Protein AF-A0A0D0AMY5-F1 (afdb_monomer_lite)

Structure (mmCIF, N/CA/C/O backbone):
data_AF-A0A0D0AMY5-F1
#
_entry.id   AF-A0A0D0AMY5-F1
#
loop_
_atom_site.group_PDB
_atom_site.id
_atom_site.type_symbol
_atom_site.label_atom_id
_atom_site.label_alt_id
_atom_site.label_comp_id
_atom_site.label_asym_id
_atom_site.label_entity_id
_atom_site.label_seq_id
_atom_site.pdbx_PDB_ins_code
_atom_site.Cartn_x
_atom_site.Cartn_y
_atom_site.Cartn_z
_atom_site.occupancy
_atom_site.B_iso_or_equiv
_atom_site.auth_seq_id
_atom_site.auth_comp_id
_atom_site.auth_asym_id
_atom_site.auth_atom_id
_atom_site.pdbx_PDB_model_num
ATOM 1 N N . MET A 1 1 ? 41.597 3.360 9.483 1.00 36.00 1 MET A N 1
ATOM 2 C CA . MET A 1 1 ? 40.771 3.295 10.708 1.00 36.00 1 MET A CA 1
ATOM 3 C C . MET A 1 1 ? 40.066 1.949 10.745 1.00 36.00 1 MET A C 1
ATOM 5 O O . MET A 1 1 ? 39.302 1.655 9.838 1.00 36.00 1 MET A O 1
ATOM 9 N N . LYS A 1 2 ? 40.412 1.095 11.715 1.00 30.78 2 LYS A N 1
ATOM 10 C CA . LYS A 1 2 ? 39.832 -0.239 11.930 1.00 30.78 2 LYS A CA 1
ATOM 11 C C . LYS A 1 2 ? 38.855 -0.135 13.101 1.00 30.78 2 LYS A C 1
ATOM 13 O O . LYS A 1 2 ? 39.270 0.353 14.145 1.00 30.78 2 LYS A O 1
ATOM 18 N N . PHE A 1 3 ? 37.632 -0.637 12.964 1.00 24.03 3 PHE A N 1
ATOM 19 C CA . PHE A 1 3 ? 36.796 -0.968 14.119 1.00 24.03 3 PHE A CA 1
ATOM 20 C C . PHE A 1 3 ? 36.259 -2.386 13.950 1.00 24.03 3 PHE A C 1
ATOM 22 O O . PHE A 1 3 ? 35.610 -2.711 12.957 1.00 24.03 3 PHE A O 1
ATOM 29 N N . ARG A 1 4 ? 36.655 -3.244 14.893 1.00 31.66 4 ARG A N 1
ATOM 30 C CA . ARG A 1 4 ? 36.266 -4.647 15.014 1.00 31.66 4 ARG A CA 1
ATOM 31 C C . ARG A 1 4 ? 35.076 -4.775 15.968 1.00 31.66 4 ARG A C 1
ATOM 33 O O . ARG A 1 4 ? 34.937 -4.002 16.908 1.00 31.66 4 ARG A O 1
ATOM 40 N N . GLN A 1 5 ? 34.293 -5.801 15.659 1.00 32.44 5 GLN A N 1
ATOM 41 C CA . GLN A 1 5 ? 33.308 -6.555 16.436 1.00 32.44 5 GLN A CA 1
ATOM 42 C C . GLN A 1 5 ? 33.401 -6.459 17.969 1.00 32.44 5 GLN A C 1
ATOM 44 O O . GLN A 1 5 ? 34.478 -6.609 18.540 1.00 32.44 5 GLN A O 1
ATOM 49 N N . TYR A 1 6 ? 32.232 -6.387 18.610 1.00 28.16 6 TYR A N 1
ATOM 50 C CA . TYR A 1 6 ? 32.000 -6.913 19.955 1.00 28.16 6 TYR A CA 1
ATOM 51 C C . TYR A 1 6 ? 30.929 -8.009 19.864 1.00 28.16 6 TYR A C 1
ATOM 53 O O . TYR A 1 6 ? 29.823 -7.759 19.389 1.00 28.16 6 TYR A O 1
ATOM 61 N N . ILE A 1 7 ? 31.290 -9.224 20.282 1.00 28.89 7 ILE A N 1
ATOM 62 C CA . ILE A 1 7 ? 30.372 -10.330 20.577 1.00 28.89 7 ILE A CA 1
ATOM 63 C C . ILE A 1 7 ? 30.251 -10.417 22.098 1.00 28.89 7 ILE A C 1
ATOM 65 O O . ILE A 1 7 ? 31.247 -10.326 22.815 1.00 28.89 7 ILE A O 1
ATOM 69 N N . ALA A 1 8 ? 29.014 -10.577 22.556 1.00 28.36 8 ALA A N 1
ATOM 70 C CA . ALA A 1 8 ? 28.637 -10.787 23.940 1.00 28.36 8 ALA A CA 1
ATOM 71 C C . ALA A 1 8 ? 28.967 -12.213 24.407 1.00 28.36 8 ALA A C 1
ATOM 73 O O . ALA A 1 8 ? 28.701 -13.181 23.700 1.00 28.36 8 ALA A O 1
ATOM 74 N N . HIS A 1 9 ? 29.465 -12.327 25.636 1.00 27.48 9 HIS A N 1
ATOM 75 C CA . HIS A 1 9 ? 29.369 -13.531 26.453 1.00 27.48 9 HIS A CA 1
ATOM 76 C C . HIS A 1 9 ? 29.246 -13.106 27.912 1.00 27.48 9 HIS A C 1
ATOM 78 O O . HIS A 1 9 ? 30.215 -12.614 28.477 1.00 27.48 9 HIS A O 1
ATOM 84 N N . LEU A 1 10 ? 28.082 -13.340 28.513 1.00 26.61 10 LEU A N 1
ATOM 85 C CA . LEU A 1 10 ? 27.977 -13.704 29.921 1.00 26.61 10 LEU A CA 1
ATOM 86 C C . LEU A 1 10 ? 26.848 -14.726 30.048 1.00 26.61 10 LEU A C 1
ATOM 88 O O . LEU A 1 10 ? 25.680 -14.437 29.800 1.00 26.61 10 LEU A O 1
ATOM 92 N N . SER A 1 11 ? 27.265 -15.941 30.373 1.00 30.41 11 SER A N 1
ATOM 93 C CA . SER A 1 11 ? 26.444 -17.031 30.871 1.00 30.41 11 SER A CA 1
ATOM 94 C C . SER A 1 11 ? 26.360 -16.888 32.390 1.00 30.41 11 SER A C 1
ATOM 96 O O . SER A 1 11 ? 27.397 -16.664 33.008 1.00 30.41 11 SER A O 1
ATOM 98 N N . ASP A 1 12 ? 25.186 -17.097 32.983 1.00 28.23 12 ASP A N 1
ATOM 99 C CA . ASP A 1 12 ? 25.090 -17.708 34.314 1.00 28.23 12 ASP A CA 1
ATOM 100 C C . ASP A 1 12 ? 23.726 -18.415 34.472 1.00 28.23 12 ASP A C 1
ATOM 102 O O . ASP A 1 12 ? 22.702 -17.827 34.101 1.00 28.23 12 ASP A O 1
ATOM 106 N N . PRO A 1 13 ? 23.671 -19.676 34.947 1.00 40.34 13 PRO A N 1
ATOM 107 C CA . PRO A 1 13 ? 22.436 -20.413 35.155 1.00 40.34 13 PRO A CA 1
ATOM 108 C C . PRO A 1 13 ? 22.042 -20.468 36.639 1.00 40.34 13 PRO A C 1
ATOM 110 O O . PRO A 1 13 ? 22.875 -20.647 37.520 1.00 40.34 13 PRO A O 1
ATOM 113 N N . GLY A 1 14 ? 20.734 -20.482 36.898 1.00 31.75 14 GLY A N 1
ATOM 114 C CA . GLY A 1 14 ? 20.193 -21.174 38.069 1.00 31.75 14 GLY A CA 1
ATOM 115 C C . GLY A 1 14 ? 19.366 -20.317 39.014 1.00 31.75 14 GLY A C 1
ATOM 116 O O . GLY A 1 14 ? 19.903 -19.630 39.874 1.00 31.75 14 GLY A O 1
ATOM 117 N N . ILE A 1 15 ? 18.043 -20.485 38.947 1.00 32.12 15 ILE A N 1
ATOM 118 C CA . ILE A 1 15 ? 17.172 -20.325 40.115 1.00 32.12 15 ILE A CA 1
ATOM 119 C C . ILE A 1 15 ? 16.192 -21.506 40.157 1.00 32.12 15 ILE A C 1
ATOM 121 O O . ILE A 1 15 ? 15.485 -21.791 39.192 1.00 32.12 15 ILE A O 1
ATOM 125 N N . ASN A 1 16 ? 16.218 -22.196 41.299 1.00 33.41 16 ASN A N 1
ATOM 126 C CA . ASN A 1 16 ? 15.359 -23.304 41.715 1.00 33.41 16 ASN A CA 1
ATOM 127 C C . ASN A 1 16 ? 13.900 -22.849 41.897 1.00 33.41 16 ASN A C 1
ATOM 129 O O . ASN A 1 16 ? 13.647 -21.834 42.543 1.00 33.41 16 ASN A O 1
ATOM 133 N N . ILE A 1 17 ? 12.945 -23.645 41.407 1.00 33.72 17 ILE A N 1
ATOM 134 C CA . ILE A 1 17 ? 11.506 -23.479 41.661 1.00 33.72 17 ILE A CA 1
ATOM 135 C C . ILE A 1 17 ? 11.099 -24.453 42.779 1.00 33.72 17 ILE A C 1
ATOM 137 O O . ILE A 1 17 ? 11.298 -25.660 42.652 1.00 33.72 17 ILE A O 1
ATOM 141 N N . GLY A 1 18 ? 10.549 -23.924 43.877 1.00 40.19 18 GLY A N 1
ATOM 142 C CA . GLY A 1 18 ? 9.944 -24.701 44.968 1.00 40.19 18 GLY A CA 1
ATOM 143 C C . GLY A 1 18 ? 8.512 -25.183 44.654 1.00 40.19 18 GLY A C 1
ATOM 144 O O . GLY A 1 18 ? 7.906 -24.711 43.691 1.00 40.19 18 GLY A O 1
ATOM 145 N N . PRO A 1 19 ? 7.962 -26.129 45.442 1.00 46.47 19 PRO A N 1
ATOM 146 C CA . PRO A 1 19 ? 6.731 -26.857 45.115 1.00 46.47 19 PRO A CA 1
ATOM 147 C C . PRO A 1 19 ? 5.439 -26.053 45.389 1.00 46.47 19 PRO A C 1
ATOM 149 O O . PRO A 1 19 ? 5.470 -25.067 46.129 1.00 46.47 19 PRO A O 1
ATOM 152 N N . PRO A 1 20 ? 4.290 -26.469 44.814 1.00 38.62 20 PRO A N 1
ATOM 153 C CA . PRO A 1 20 ? 3.055 -25.689 44.833 1.00 38.62 20 PRO A CA 1
ATOM 154 C C . PRO A 1 20 ? 2.291 -25.800 46.162 1.00 38.62 20 PRO A C 1
ATOM 156 O O . PRO A 1 20 ? 2.215 -26.864 46.778 1.00 38.62 20 PRO A O 1
ATOM 159 N N . LEU A 1 21 ? 1.678 -24.684 46.565 1.00 34.75 21 LEU A N 1
ATOM 160 C CA . LEU A 1 21 ? 0.770 -24.581 47.708 1.00 34.75 21 LEU A CA 1
ATOM 161 C C . LEU A 1 21 ? -0.597 -25.219 47.409 1.00 34.75 21 LEU A C 1
ATOM 163 O O . LEU A 1 21 ? -1.146 -25.093 46.316 1.00 34.75 21 LEU A O 1
ATOM 167 N N . GLN A 1 22 ? -1.114 -25.909 48.427 1.00 35.72 22 GLN A N 1
ATOM 168 C CA . GLN A 1 22 ? -2.339 -26.704 48.441 1.00 35.72 22 GLN A CA 1
ATOM 169 C C . GLN A 1 22 ? -3.632 -25.871 48.478 1.00 35.72 22 GLN A C 1
ATOM 171 O O . GLN A 1 22 ? -3.688 -24.770 49.022 1.00 35.72 22 GLN A O 1
ATOM 176 N N . ASN A 1 23 ? -4.682 -26.495 47.937 1.00 36.06 23 ASN A N 1
ATOM 177 C CA . ASN A 1 23 ? -6.092 -26.106 47.962 1.00 36.06 23 ASN A CA 1
ATOM 178 C C . ASN A 1 23 ? -6.638 -25.825 49.372 1.00 36.06 23 ASN A C 1
ATOM 180 O O . ASN A 1 23 ? -6.466 -26.634 50.282 1.00 36.06 23 ASN A O 1
ATOM 184 N N . VAL A 1 24 ? -7.435 -24.761 49.494 1.00 40.75 24 VAL A N 1
ATOM 185 C CA . VAL A 1 24 ? -8.347 -24.518 50.622 1.00 40.75 24 VAL A CA 1
ATOM 186 C C . VAL A 1 24 ? -9.787 -24.592 50.103 1.00 40.75 24 VAL A C 1
ATOM 188 O O . VAL A 1 24 ? -10.149 -23.885 49.164 1.00 40.75 24 VAL A O 1
ATOM 191 N N . GLN A 1 25 ? -10.601 -25.473 50.696 1.00 42.12 25 GLN A N 1
ATOM 192 C CA . GLN A 1 25 ? -12.047 -25.577 50.452 1.00 42.12 25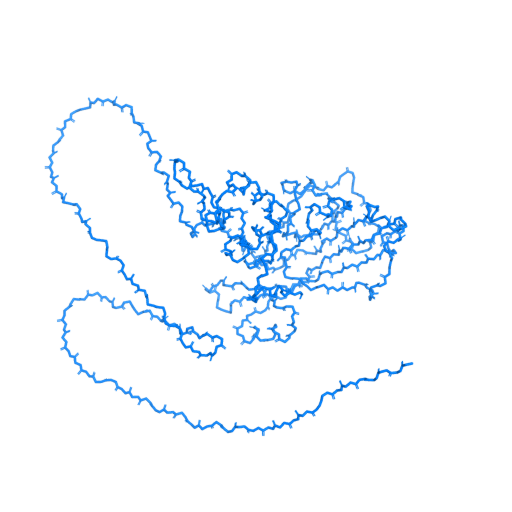 GLN A CA 1
ATOM 193 C C . GLN A 1 25 ? -12.827 -24.459 51.174 1.00 42.12 25 GLN A C 1
ATOM 195 O O . GLN A 1 25 ? -12.432 -24.074 52.276 1.00 42.12 25 GLN A O 1
ATOM 200 N N . PRO A 1 26 ? -13.973 -23.993 50.639 1.00 44.88 26 PRO A N 1
ATOM 201 C CA . PRO A 1 26 ? -14.886 -23.120 51.366 1.00 44.88 26 PRO A CA 1
ATOM 202 C C . PRO A 1 26 ? -16.020 -23.892 52.062 1.00 44.88 26 PRO A C 1
ATOM 204 O O . PRO A 1 26 ? -16.593 -24.836 51.517 1.00 44.88 26 PRO A O 1
ATOM 207 N N . GLY A 1 27 ? -16.347 -23.438 53.274 1.00 36.34 27 GLY A N 1
ATOM 208 C CA . GLY A 1 27 ? -17.460 -23.911 54.092 1.00 36.34 27 GLY A CA 1
ATOM 209 C C . GLY A 1 27 ? -18.833 -23.418 53.623 1.00 36.34 27 GLY A C 1
ATOM 210 O O . GLY A 1 27 ? -18.984 -22.367 53.002 1.00 36.34 27 GLY A O 1
ATOM 211 N N . THR A 1 28 ? -19.831 -24.229 53.951 1.00 37.44 28 THR A N 1
ATOM 212 C CA . THR A 1 28 ? -21.265 -24.118 53.667 1.00 37.44 28 THR A CA 1
ATOM 213 C C . THR A 1 28 ? -21.989 -23.096 54.543 1.00 37.44 28 THR A C 1
ATOM 215 O O . THR A 1 28 ? -21.866 -23.173 55.762 1.00 37.44 28 THR A O 1
ATOM 218 N N . SER A 1 29 ? -22.860 -22.277 53.938 1.00 35.59 29 SER A N 1
ATOM 219 C CA . SER A 1 29 ? -23.988 -21.615 54.617 1.00 35.59 29 SER A CA 1
ATOM 220 C C . SER A 1 29 ? -25.168 -21.427 53.658 1.00 35.59 29 SER A C 1
ATOM 222 O O . SER A 1 29 ? -25.030 -20.849 52.582 1.00 35.59 29 SER A O 1
ATOM 224 N N . SER A 1 30 ? -26.328 -21.934 54.067 1.00 39.03 30 SER A N 1
ATOM 225 C CA . SER A 1 30 ? -27.607 -21.989 53.356 1.00 39.03 30 SER A CA 1
ATOM 226 C C . SER A 1 30 ? -28.506 -20.781 53.644 1.00 39.03 30 SER A C 1
ATOM 228 O O . SER A 1 30 ? -28.752 -20.538 54.819 1.00 39.03 30 SER A O 1
ATOM 230 N N . VAL A 1 31 ? -29.083 -20.140 52.615 1.00 36.06 31 VAL A N 1
ATOM 231 C CA . VAL A 1 31 ? -30.466 -19.593 52.566 1.00 36.06 31 VAL A CA 1
ATOM 232 C C . VAL A 1 31 ? -30.847 -19.406 51.079 1.00 36.06 31 VAL A C 1
ATOM 234 O O . VAL A 1 31 ? -30.144 -18.708 50.354 1.00 36.06 31 VAL A O 1
ATOM 237 N N . GLN A 1 32 ? -31.942 -20.027 50.616 1.00 39.69 32 GLN A N 1
ATOM 238 C CA . GLN A 1 32 ? -32.588 -19.766 49.309 1.00 39.69 32 GLN A CA 1
ATOM 239 C C . GLN A 1 32 ? -33.645 -18.650 49.446 1.00 39.69 32 GLN A C 1
ATOM 241 O O . GLN A 1 32 ? -34.289 -18.578 50.495 1.00 39.69 32 GLN A O 1
ATOM 246 N N . PRO A 1 33 ? -33.860 -17.797 48.417 1.00 41.47 33 PRO A N 1
ATOM 247 C CA . PRO A 1 33 ? -34.899 -18.101 47.416 1.00 41.47 33 PRO A CA 1
ATOM 248 C C . PRO A 1 33 ? -34.610 -17.623 45.972 1.00 41.47 33 PRO A C 1
ATOM 250 O O . PRO A 1 33 ? -33.920 -16.633 45.750 1.00 41.47 33 PRO A O 1
ATOM 253 N N . GLY A 1 34 ? -35.245 -18.287 44.994 1.00 32.25 34 GLY A N 1
ATOM 254 C CA . GLY A 1 34 ? -35.486 -17.757 43.641 1.00 32.25 34 GLY A CA 1
ATOM 255 C C . GLY A 1 34 ? -34.656 -18.397 42.525 1.00 32.25 34 GLY A C 1
ATOM 256 O O . GLY A 1 34 ? -33.612 -17.880 42.146 1.00 32.25 34 GLY A O 1
ATOM 257 N N . ASN A 1 35 ? -35.146 -19.510 41.970 1.00 46.72 35 ASN A N 1
ATOM 258 C CA . ASN A 1 35 ? -34.518 -20.234 40.862 1.00 46.72 35 ASN A CA 1
ATOM 259 C C . ASN A 1 35 ? -34.518 -19.419 39.555 1.00 46.72 35 ASN A C 1
ATOM 261 O O . ASN A 1 35 ? -35.499 -19.414 38.814 1.00 46.72 35 ASN A O 1
ATOM 265 N N . ALA A 1 36 ? -33.372 -18.822 39.238 1.00 45.03 36 ALA A N 1
ATOM 266 C CA . ALA A 1 36 ? -32.882 -18.660 37.873 1.00 45.03 36 ALA A CA 1
ATOM 267 C C . ALA A 1 36 ? -31.496 -19.329 37.810 1.00 45.03 36 ALA A C 1
ATOM 269 O O . ALA A 1 36 ? -30.725 -19.178 38.764 1.00 45.03 36 ALA A O 1
ATOM 270 N N . PRO A 1 37 ? -31.166 -20.106 36.761 1.00 43.00 37 PRO A N 1
ATOM 271 C CA . PRO A 1 37 ? -29.869 -20.769 36.680 1.00 43.00 37 PRO A CA 1
ATOM 272 C C . PRO A 1 37 ? -28.751 -19.713 36.733 1.00 43.00 37 PRO A C 1
ATOM 274 O O . PRO A 1 37 ? -28.818 -18.731 35.988 1.00 43.00 37 PRO A O 1
ATOM 277 N N . PRO A 1 38 ? -27.736 -19.866 37.604 1.00 34.22 38 PRO A N 1
ATOM 278 C CA . PRO A 1 38 ? -26.620 -18.938 37.638 1.00 34.22 38 PRO A CA 1
ATOM 279 C C . PRO A 1 38 ? -25.885 -19.022 36.302 1.00 34.22 38 PRO A C 1
ATOM 281 O O . PRO A 1 38 ? -25.356 -20.070 35.934 1.00 34.22 38 PRO A O 1
ATOM 284 N N . VAL A 1 39 ? -25.856 -17.911 35.567 1.00 38.34 39 VAL A N 1
ATOM 285 C CA . VAL A 1 39 ? -24.989 -17.776 34.398 1.00 38.34 39 VAL A CA 1
ATOM 286 C C . VAL A 1 39 ? -23.550 -17.790 34.915 1.00 38.34 39 VAL A C 1
ATOM 288 O O . VAL A 1 39 ? -23.079 -16.812 35.495 1.00 38.34 39 VAL A O 1
ATOM 291 N N . GLN A 1 40 ? -22.869 -18.929 34.778 1.00 30.72 40 GLN A N 1
ATOM 292 C CA . GLN A 1 40 ? -21.437 -19.026 35.038 1.00 30.72 40 GLN A CA 1
ATOM 293 C C . GLN A 1 40 ? -20.697 -18.308 33.911 1.00 30.72 40 GLN A C 1
ATOM 295 O O . GLN A 1 40 ? -20.657 -18.776 32.776 1.00 30.72 40 GLN A O 1
ATOM 300 N N . TYR A 1 41 ? -20.099 -17.166 34.232 1.00 38.72 41 TYR A N 1
ATOM 301 C CA . TYR A 1 41 ? -19.127 -16.525 33.359 1.00 38.72 41 TYR A CA 1
ATOM 302 C C . TYR A 1 41 ? -17.737 -17.035 33.736 1.00 38.72 41 TYR A C 1
ATOM 304 O O . TYR A 1 41 ? -17.269 -16.807 34.853 1.00 38.72 41 TYR A O 1
ATOM 312 N N . TYR A 1 42 ? -17.061 -17.702 32.803 1.00 30.19 42 TYR A N 1
ATOM 313 C CA . TYR A 1 42 ? -15.625 -17.938 32.911 1.00 30.19 42 TYR A CA 1
ATOM 314 C C . TYR A 1 42 ? -14.906 -16.618 32.624 1.00 30.19 42 TYR A C 1
ATOM 316 O O . TYR A 1 42 ? -14.683 -16.252 31.473 1.00 30.19 42 TYR A O 1
ATOM 324 N N . ILE A 1 43 ? -14.583 -15.868 33.677 1.00 45.06 43 ILE A N 1
ATOM 325 C CA . ILE A 1 43 ? -13.728 -14.685 33.564 1.00 45.06 43 ILE A CA 1
ATOM 326 C C . ILE A 1 43 ? -12.285 -15.184 33.536 1.00 45.06 43 ILE A C 1
ATOM 328 O O . ILE A 1 43 ? -11.727 -15.559 34.567 1.00 45.06 43 ILE A O 1
ATOM 332 N N . LEU A 1 44 ? -11.687 -15.212 32.347 1.00 36.56 44 LEU A N 1
ATOM 333 C CA . LEU A 1 44 ? -10.253 -15.441 32.214 1.00 36.56 44 LEU A CA 1
ATOM 334 C C . LEU A 1 44 ? -9.508 -14.214 32.773 1.00 36.56 44 LEU A C 1
ATOM 336 O O . LEU A 1 44 ? -9.845 -13.085 32.405 1.00 36.56 44 LEU A O 1
ATOM 340 N N . PRO A 1 45 ? -8.522 -14.390 33.668 1.00 48.91 45 PRO A N 1
ATOM 341 C CA . PRO A 1 45 ? -7.745 -13.276 34.190 1.00 48.91 45 PRO A CA 1
ATOM 342 C C . PRO A 1 45 ? -6.943 -12.620 33.063 1.00 48.91 45 PRO A C 1
ATOM 344 O O . PRO A 1 45 ? -6.129 -13.274 32.413 1.00 48.91 45 PRO A O 1
ATOM 347 N N . ILE A 1 46 ? -7.149 -11.319 32.854 1.00 51.88 46 ILE A N 1
ATOM 348 C CA . ILE A 1 46 ? -6.273 -10.504 32.011 1.00 51.88 46 ILE A CA 1
ATOM 349 C C . ILE A 1 46 ? -5.167 -9.973 32.920 1.00 51.88 46 ILE A C 1
ATOM 351 O O . ILE A 1 46 ? -5.445 -9.276 33.898 1.00 51.88 46 ILE A O 1
ATOM 355 N N . LEU A 1 47 ? -3.925 -10.358 32.634 1.00 67.12 47 LEU A N 1
ATOM 356 C CA . LEU A 1 47 ? -2.750 -9.820 33.310 1.00 67.12 47 LEU A CA 1
ATOM 357 C C . LEU A 1 47 ? -2.235 -8.617 32.518 1.00 67.12 47 LEU A C 1
ATOM 359 O O . LEU A 1 47 ? -2.184 -8.673 31.289 1.00 67.12 47 LEU A O 1
ATOM 363 N N . ASP A 1 48 ? -1.857 -7.548 33.211 1.00 66.12 48 ASP A N 1
ATOM 364 C CA . ASP A 1 48 ? -1.112 -6.451 32.602 1.00 66.12 48 ASP A CA 1
ATOM 365 C C . ASP A 1 48 ? 0.337 -6.864 32.280 1.00 66.12 48 ASP A C 1
ATOM 367 O O . ASP A 1 48 ? 0.788 -7.975 32.576 1.00 66.12 48 ASP A O 1
ATOM 371 N N . GLU A 1 49 ? 1.087 -5.952 31.665 1.00 48.41 49 GLU A N 1
ATOM 372 C CA . GLU A 1 49 ? 2.496 -6.142 31.298 1.00 48.41 49 GLU A CA 1
ATOM 373 C C . GLU A 1 49 ? 3.431 -6.418 32.490 1.00 48.41 49 GLU A C 1
ATOM 375 O O . GLU A 1 49 ? 4.544 -6.907 32.302 1.00 48.41 49 GLU A O 1
ATOM 380 N N . THR A 1 50 ? 2.972 -6.168 33.720 1.00 65.25 50 THR A N 1
ATOM 381 C CA . THR A 1 50 ? 3.694 -6.472 34.964 1.00 65.25 50 THR A CA 1
ATOM 382 C C . THR A 1 50 ? 3.265 -7.798 35.597 1.00 65.25 50 THR A C 1
ATOM 384 O O . THR A 1 50 ? 3.782 -8.179 36.648 1.00 65.25 50 THR A O 1
ATOM 387 N N . GLY A 1 51 ? 2.328 -8.518 34.974 1.00 59.44 51 GLY A N 1
ATOM 388 C CA . GLY A 1 51 ? 1.768 -9.757 35.502 1.00 59.44 51 GLY A CA 1
ATOM 389 C C . GLY A 1 51 ? 0.704 -9.545 36.584 1.00 59.44 51 GLY A C 1
ATOM 390 O O . GLY A 1 51 ? 0.347 -10.507 37.265 1.00 59.44 51 GLY A O 1
ATOM 391 N N . LYS A 1 52 ? 0.184 -8.322 36.769 1.00 65.31 52 LYS A N 1
ATOM 392 C CA . LYS A 1 52 ? -0.895 -8.048 37.728 1.00 65.31 52 LYS A CA 1
ATOM 393 C C . LYS A 1 52 ? -2.257 -8.263 37.088 1.00 65.31 52 LYS A C 1
ATOM 395 O O . LYS A 1 52 ? -2.521 -7.837 35.969 1.00 65.31 52 LYS A O 1
ATOM 400 N N . GLN A 1 53 ? -3.141 -8.919 37.826 1.00 64.56 53 GLN A N 1
ATOM 401 C CA . GLN A 1 53 ? -4.497 -9.212 37.382 1.00 64.56 53 GLN A CA 1
ATOM 402 C C . GLN A 1 53 ? -5.356 -7.943 37.368 1.00 64.56 53 GLN A C 1
ATOM 404 O O . GLN A 1 53 ? -5.553 -7.305 38.402 1.00 64.56 53 GLN A O 1
ATOM 409 N N . VAL A 1 54 ? -5.914 -7.612 36.206 1.00 55.97 54 VAL A N 1
ATOM 410 C CA . VAL A 1 54 ? -6.877 -6.522 36.036 1.00 55.97 54 VAL A CA 1
ATOM 411 C C . VAL A 1 54 ? -8.281 -7.122 36.025 1.00 55.97 54 VAL A C 1
ATOM 413 O O . VAL A 1 54 ? -8.625 -7.925 35.159 1.00 55.97 54 VAL A O 1
ATOM 416 N N . VAL A 1 55 ? -9.103 -6.752 37.010 1.00 53.75 55 VAL A N 1
ATOM 417 C CA . VAL A 1 55 ? -10.492 -7.222 37.122 1.00 53.75 55 VAL A CA 1
ATOM 418 C C . VAL A 1 55 ? -11.434 -6.116 36.668 1.00 53.75 55 VAL A C 1
ATOM 420 O O . VAL A 1 55 ? -11.542 -5.072 37.310 1.00 53.75 55 VAL A O 1
ATOM 423 N N . PHE A 1 56 ? -12.164 -6.354 35.580 1.00 41.06 56 PHE A N 1
ATOM 424 C CA . PHE A 1 56 ? -13.230 -5.459 35.143 1.00 41.06 56 PHE A CA 1
ATOM 425 C C . PHE A 1 56 ? -14.532 -5.821 35.854 1.00 41.06 56 PHE A C 1
ATOM 427 O O . PHE A 1 56 ? -15.054 -6.926 35.716 1.00 41.06 56 PHE A O 1
ATOM 434 N N . ARG A 1 57 ? -15.077 -4.873 36.620 1.00 37.00 57 ARG A N 1
ATOM 435 C CA . ARG A 1 57 ? -16.386 -5.018 37.259 1.00 37.00 57 ARG A CA 1
ATOM 436 C C . ARG A 1 57 ? -17.463 -4.482 36.323 1.00 37.00 57 ARG A C 1
ATOM 438 O O . ARG A 1 57 ? -17.573 -3.273 36.131 1.00 37.00 57 ARG A O 1
ATOM 445 N N . GLN A 1 58 ? -18.283 -5.366 35.765 1.00 32.38 58 GLN A N 1
ATOM 446 C CA . GLN A 1 58 ? -19.489 -4.950 35.055 1.00 32.38 58 GLN A CA 1
ATOM 447 C C . GLN A 1 58 ? -20.509 -4.423 36.075 1.00 32.38 58 GLN A C 1
ATOM 449 O O . GLN A 1 58 ? -20.896 -5.132 37.003 1.00 32.38 58 GLN A O 1
ATOM 454 N N . VAL A 1 59 ? -20.936 -3.168 35.925 1.00 27.59 59 VAL A N 1
ATOM 455 C CA . VAL A 1 59 ? -22.029 -2.591 36.718 1.00 27.59 59 VAL A CA 1
ATOM 456 C C . VAL A 1 59 ? -23.307 -2.705 35.895 1.00 27.59 59 VAL A C 1
ATOM 458 O O . VAL A 1 59 ? -23.434 -2.068 34.849 1.00 27.59 59 VAL A O 1
ATOM 461 N N . ALA A 1 60 ? -24.253 -3.524 36.351 1.00 28.84 60 ALA A N 1
ATOM 462 C CA . ALA A 1 60 ? -25.582 -3.584 35.758 1.00 28.84 60 ALA A CA 1
ATOM 463 C C . ALA A 1 60 ? -26.306 -2.244 35.985 1.00 28.84 60 ALA A C 1
ATOM 465 O O . ALA A 1 60 ? -26.450 -1.793 37.121 1.00 28.84 60 ALA A O 1
ATOM 466 N N . ARG A 1 61 ? -26.765 -1.596 34.908 1.00 27.75 61 ARG A N 1
ATOM 467 C CA . ARG A 1 61 ? -27.718 -0.481 34.999 1.00 27.75 61 ARG A CA 1
ATOM 468 C C . ARG A 1 61 ? -29.132 -1.052 35.003 1.00 27.75 61 ARG A C 1
ATOM 470 O O . ARG A 1 61 ? -29.555 -1.651 34.020 1.00 27.75 61 ARG A O 1
ATOM 477 N N . ASN A 1 62 ? -29.847 -0.836 36.103 1.00 30.00 62 ASN A N 1
ATOM 478 C CA . ASN A 1 62 ? -31.281 -1.089 36.208 1.00 30.00 62 ASN A CA 1
ATOM 479 C C . ASN A 1 62 ? -32.049 -0.155 35.262 1.00 30.00 62 ASN A C 1
ATOM 481 O O . ASN A 1 62 ? -31.981 1.065 35.404 1.00 30.00 62 ASN A O 1
ATOM 485 N N . LEU A 1 63 ? -32.813 -0.730 34.336 1.00 32.78 63 LEU A N 1
ATOM 486 C CA . LEU A 1 63 ? -33.889 -0.057 33.612 1.00 32.78 63 LEU A CA 1
ATOM 487 C C . LEU A 1 63 ? -35.174 -0.838 33.903 1.00 32.78 63 LEU A C 1
ATOM 489 O O . LEU A 1 63 ? -35.436 -1.859 33.278 1.00 32.78 63 LEU A O 1
ATOM 493 N N . HIS A 1 64 ? -35.962 -0.368 34.868 1.00 35.22 64 HIS A N 1
ATOM 494 C CA . HIS A 1 64 ? -37.347 -0.797 35.045 1.00 35.22 64 HIS A CA 1
ATOM 495 C C . HIS A 1 64 ? -38.271 0.397 34.819 1.00 35.22 64 HIS A C 1
ATOM 497 O O . HIS A 1 64 ? -38.188 1.384 35.543 1.00 35.22 64 HIS A O 1
ATOM 503 N N . ALA A 1 65 ? -39.184 0.259 33.859 1.00 30.84 65 ALA A N 1
ATOM 504 C CA . ALA A 1 65 ? -40.572 0.697 33.985 1.00 30.84 65 ALA A CA 1
ATOM 505 C C . ALA A 1 65 ? -41.411 -0.063 32.945 1.00 30.84 65 ALA A C 1
ATOM 507 O O . ALA A 1 65 ? -41.202 0.076 31.742 1.00 30.84 65 ALA A O 1
ATOM 508 N N . ALA A 1 66 ? -42.328 -0.903 33.423 1.00 36.84 66 ALA A N 1
ATOM 509 C CA . ALA A 1 66 ? -43.350 -1.554 32.609 1.00 36.84 66 ALA A CA 1
ATOM 510 C C . ALA A 1 66 ? -44.528 -0.587 32.385 1.00 36.84 66 ALA A C 1
ATOM 512 O O . ALA A 1 66 ? -44.872 0.139 33.321 1.00 36.84 66 ALA A O 1
ATOM 513 N N . PRO A 1 67 ? -45.203 -0.595 31.223 1.00 33.44 67 PRO A N 1
ATOM 514 C CA . PRO A 1 67 ? -46.513 0.015 31.100 1.00 33.44 67 PRO A CA 1
ATOM 515 C C . PRO A 1 67 ? -47.635 -1.004 31.339 1.00 33.44 67 PRO A C 1
ATOM 517 O O . PRO A 1 67 ? -47.636 -2.121 30.825 1.00 33.44 67 PRO A O 1
ATOM 520 N N . SER A 1 68 ? -48.586 -0.545 32.148 1.00 30.59 68 SER A N 1
ATOM 521 C CA . SER A 1 68 ? -49.873 -1.141 32.497 1.00 30.59 68 SER A CA 1
ATOM 522 C C . SER A 1 68 ? -50.780 -1.354 31.276 1.00 30.59 68 SER A C 1
ATOM 524 O O . SER A 1 68 ? -50.839 -0.508 30.384 1.00 30.59 68 SER A O 1
ATOM 526 N N . ILE A 1 69 ? -51.516 -2.469 31.272 1.00 33.41 69 ILE A N 1
ATOM 527 C CA . ILE A 1 69 ? -52.587 -2.788 30.320 1.00 33.41 69 ILE A CA 1
ATOM 528 C C . ILE A 1 69 ? -53.908 -2.242 30.876 1.00 33.41 69 ILE A C 1
ATOM 530 O O . ILE A 1 69 ? -54.302 -2.592 31.987 1.00 33.41 69 ILE A O 1
ATOM 534 N N . VAL A 1 70 ? -54.632 -1.461 30.071 1.00 35.59 70 VAL A N 1
ATOM 535 C CA . VAL A 1 70 ? -56.064 -1.174 30.261 1.00 35.59 70 VAL A CA 1
ATOM 536 C C . VAL A 1 70 ? -56.766 -1.400 28.915 1.00 35.59 70 VAL A C 1
ATOM 538 O O . VAL A 1 70 ? -56.249 -0.934 27.898 1.00 35.59 70 VAL A O 1
ATOM 541 N N . PRO A 1 71 ? -57.909 -2.107 28.855 1.00 45.56 71 PRO A N 1
ATOM 542 C CA . PRO A 1 71 ? -58.685 -2.240 27.626 1.00 45.56 71 PRO A CA 1
ATOM 543 C C . PRO A 1 71 ? -59.676 -1.075 27.503 1.00 45.56 71 PRO A C 1
ATOM 545 O O . PRO A 1 71 ? -60.165 -0.623 28.530 1.00 45.56 71 PRO A O 1
ATOM 548 N N . ILE A 1 72 ? -60.010 -0.633 26.280 1.00 33.66 72 ILE A N 1
ATOM 549 C CA . ILE A 1 72 ? -61.360 -0.170 25.878 1.00 33.66 72 ILE A CA 1
ATOM 550 C C . ILE A 1 72 ? -61.408 0.165 24.367 1.00 33.66 72 ILE A C 1
ATOM 552 O O . ILE A 1 72 ? -60.661 0.993 23.862 1.00 33.66 72 ILE A O 1
ATOM 556 N N . GLN A 1 73 ? -62.333 -0.545 23.714 1.00 33.72 73 GLN A N 1
ATOM 557 C CA . GLN A 1 73 ? -63.312 -0.191 22.672 1.00 33.72 73 GLN A CA 1
ATOM 558 C C . GLN A 1 73 ? -62.921 0.459 21.329 1.00 33.72 73 GLN A C 1
ATOM 560 O O . GLN A 1 73 ? -62.243 1.471 21.213 1.00 33.72 73 GLN A O 1
ATOM 565 N N . SER A 1 74 ? -63.521 -0.169 20.314 1.00 38.97 74 SER A N 1
ATOM 566 C CA . SER A 1 74 ? -63.640 0.177 18.901 1.00 38.97 74 SER A CA 1
ATOM 567 C C . SER A 1 74 ? -64.439 1.461 18.660 1.00 38.97 74 SER A C 1
ATOM 569 O O . SER A 1 74 ? -65.537 1.599 19.200 1.00 38.97 74 SER A O 1
ATOM 571 N N . LEU A 1 75 ? -63.940 2.339 17.781 1.00 34.38 75 LEU A N 1
ATOM 572 C CA . LEU A 1 75 ? -64.760 3.259 16.986 1.00 34.38 75 LEU A CA 1
ATOM 573 C C . LEU A 1 75 ? -64.015 3.758 15.732 1.00 34.38 75 LEU A C 1
ATOM 575 O O . LEU A 1 75 ? -62.790 3.756 15.657 1.00 34.38 75 LEU A O 1
ATOM 579 N N . HIS A 1 76 ? -64.827 4.101 14.734 1.00 36.03 76 HIS A N 1
ATOM 580 C CA . HIS A 1 76 ? -64.574 4.163 13.295 1.00 36.03 76 HIS A CA 1
ATOM 581 C C . HIS A 1 76 ? -63.595 5.236 12.763 1.00 36.03 76 HIS A C 1
ATOM 583 O O . HIS A 1 76 ? -63.303 6.244 13.395 1.00 36.03 76 HIS A O 1
ATOM 589 N N . HIS A 1 77 ? -63.144 4.960 11.533 1.00 39.50 77 HIS A N 1
ATOM 590 C CA . HIS A 1 77 ? -62.142 5.610 10.682 1.00 39.50 77 HIS A CA 1
ATOM 591 C C . HIS A 1 77 ? -62.344 7.089 10.295 1.00 39.50 77 HIS A C 1
ATOM 593 O O . HIS A 1 77 ? -63.433 7.472 9.879 1.00 39.50 77 HIS A O 1
ATOM 599 N N . THR A 1 78 ? -61.211 7.802 10.174 1.00 36.16 78 THR A N 1
ATOM 600 C CA . THR A 1 78 ? -60.936 8.823 9.134 1.00 36.16 78 THR A CA 1
ATOM 601 C C . THR A 1 78 ? -59.423 8.814 8.818 1.00 36.16 78 THR A C 1
ATOM 603 O O . THR A 1 78 ? -58.635 8.716 9.762 1.00 36.16 78 THR A O 1
ATOM 606 N N . PRO A 1 79 ? -58.956 8.886 7.549 1.00 42.91 79 PRO A N 1
ATOM 607 C CA . PRO A 1 79 ? -57.536 8.733 7.236 1.00 42.91 79 PRO A CA 1
ATOM 608 C C . PRO A 1 79 ? -56.806 10.080 7.333 1.00 42.91 79 PRO A C 1
ATOM 610 O O . PRO A 1 79 ? -56.921 10.929 6.453 1.00 42.91 79 PRO A O 1
ATOM 613 N N . ALA A 1 80 ? -56.040 10.273 8.406 1.00 40.47 80 ALA A N 1
ATOM 614 C CA . ALA A 1 80 ? -55.051 11.343 8.500 1.00 40.47 80 ALA A CA 1
ATOM 615 C C . ALA A 1 80 ? -53.713 10.848 7.933 1.00 40.47 80 ALA A C 1
ATOM 617 O O . ALA A 1 80 ? -53.285 9.730 8.225 1.00 40.47 80 ALA A O 1
ATOM 618 N N . ALA A 1 81 ? -53.081 11.680 7.104 1.00 49.00 81 ALA A N 1
ATOM 619 C CA . ALA A 1 81 ? -51.802 11.414 6.462 1.00 49.00 81 ALA A CA 1
ATOM 620 C C . ALA A 1 81 ? -50.761 10.926 7.483 1.00 49.00 81 ALA A C 1
ATOM 622 O O . ALA A 1 81 ? -50.383 11.648 8.406 1.00 49.00 81 ALA A O 1
ATOM 623 N N . ALA A 1 82 ? -50.325 9.678 7.312 1.00 39.22 82 ALA A N 1
ATOM 624 C CA . ALA A 1 82 ? -49.291 9.067 8.124 1.00 39.22 82 ALA A CA 1
ATOM 625 C C . ALA A 1 82 ? -47.949 9.730 7.800 1.00 39.22 82 ALA A C 1
ATOM 627 O O . ALA A 1 82 ? -47.277 9.396 6.825 1.00 39.22 82 ALA A O 1
ATOM 628 N N . GLU A 1 83 ? -47.576 10.696 8.630 1.00 45.94 83 GLU A N 1
ATOM 629 C CA . GLU A 1 83 ? -46.229 11.237 8.703 1.00 45.94 83 GLU A CA 1
ATOM 630 C C . GLU A 1 83 ? -45.295 10.093 9.123 1.00 45.94 83 GLU A C 1
ATOM 632 O O . GLU A 1 83 ? -45.265 9.660 10.280 1.00 45.94 83 GLU A O 1
ATOM 637 N N . LEU A 1 84 ? -44.587 9.530 8.141 1.00 36.38 84 LEU A N 1
ATOM 638 C CA . LEU A 1 84 ? -43.639 8.443 8.334 1.00 36.38 84 LEU A CA 1
ATOM 639 C C . LEU A 1 84 ? -42.448 8.992 9.129 1.00 36.38 84 LEU A C 1
ATOM 641 O O . LEU A 1 84 ? -41.450 9.438 8.565 1.00 36.38 84 LEU A O 1
ATOM 645 N N . LYS A 1 85 ? -42.553 8.986 10.462 1.00 39.84 85 LYS A N 1
ATOM 646 C CA . LYS A 1 85 ? -41.410 9.192 11.351 1.00 39.84 85 LYS A CA 1
ATOM 647 C C . LYS A 1 85 ? -40.434 8.052 11.093 1.00 39.84 85 LYS A C 1
ATOM 649 O O . LYS A 1 85 ? -40.537 6.990 11.701 1.00 39.84 85 LYS A O 1
ATOM 654 N N . GLN A 1 86 ? -39.496 8.270 10.172 1.00 41.84 86 GLN A N 1
ATOM 655 C CA . GLN A 1 86 ? -38.305 7.446 10.046 1.00 41.84 86 GLN A CA 1
ATOM 656 C C . GLN A 1 86 ? -37.588 7.504 11.394 1.00 41.84 86 GLN A C 1
ATOM 658 O O . GLN A 1 86 ? -36.847 8.439 11.696 1.00 41.84 86 GLN A O 1
ATOM 663 N N . GLN A 1 87 ? -37.841 6.506 12.237 1.00 42.47 87 GLN A N 1
ATOM 664 C CA . GLN A 1 87 ? -36.973 6.202 13.355 1.00 42.47 87 GLN A CA 1
ATOM 665 C C . GLN A 1 87 ? -35.622 5.854 12.738 1.00 42.47 87 GLN A C 1
ATOM 667 O O . GLN A 1 87 ? -35.414 4.746 12.249 1.00 42.47 87 GLN A O 1
ATOM 672 N N . LYS A 1 88 ? -34.720 6.841 12.706 1.00 46.44 88 LYS A N 1
ATOM 673 C CA . LYS A 1 88 ? -33.292 6.631 12.485 1.00 46.44 88 LYS A CA 1
ATOM 674 C C . LYS A 1 88 ? -32.858 5.642 13.559 1.00 46.44 88 LYS A C 1
ATOM 676 O O . LYS A 1 88 ? -32.629 6.028 14.707 1.00 46.44 88 LYS A O 1
ATOM 681 N N . LEU A 1 89 ? -32.841 4.358 13.208 1.00 42.41 89 LEU A N 1
ATOM 682 C CA . LEU A 1 89 ? -32.290 3.317 14.054 1.00 42.41 89 LEU A CA 1
ATOM 683 C C . LEU A 1 89 ? -30.864 3.777 14.358 1.00 42.41 89 LEU A C 1
ATOM 685 O O . LEU A 1 89 ? -30.073 3.985 13.436 1.00 42.41 89 LEU A O 1
ATOM 689 N N . LYS A 1 90 ? -30.569 4.048 15.634 1.00 45.50 90 LYS A N 1
ATOM 690 C CA . LYS A 1 90 ? -29.206 4.328 16.079 1.00 45.50 90 LYS A CA 1
ATOM 691 C C . LYS A 1 90 ? -28.414 3.057 15.801 1.00 45.50 90 LYS A C 1
ATOM 693 O O . LYS A 1 90 ? -28.441 2.150 16.630 1.00 45.50 90 LYS A O 1
ATOM 698 N N . LYS A 1 91 ? -27.781 2.978 14.626 1.00 46.53 91 LYS A N 1
ATOM 699 C CA . LYS A 1 91 ? -26.796 1.942 14.329 1.00 46.53 91 LYS A CA 1
ATOM 700 C C . LYS A 1 91 ? -25.820 1.953 15.488 1.00 46.53 91 LYS A C 1
ATOM 702 O O . LYS A 1 91 ? -25.281 3.000 15.857 1.00 46.53 91 LYS A O 1
ATOM 707 N N . SER A 1 92 ? -25.721 0.813 16.151 1.00 46.03 92 SER A N 1
ATOM 708 C CA . SER A 1 92 ? -24.773 0.649 17.237 1.00 46.03 92 SER A CA 1
ATOM 709 C C . SER A 1 92 ? -23.391 0.943 16.667 1.00 46.03 92 SER A C 1
ATOM 711 O O . SER A 1 92 ? -23.067 0.458 15.590 1.00 46.03 92 SER A O 1
ATOM 713 N N . TRP A 1 93 ? -22.540 1.674 17.387 1.00 42.12 93 TRP A N 1
ATOM 714 C CA . TRP A 1 93 ? -21.129 1.828 17.007 1.00 42.12 93 TRP A CA 1
ATOM 715 C C . TRP A 1 93 ? -20.396 0.474 16.885 1.00 42.12 93 TRP A C 1
ATOM 717 O O . TRP A 1 93 ? -19.280 0.424 16.393 1.00 42.12 93 TRP A O 1
ATOM 727 N N . ARG A 1 94 ? -21.012 -0.639 17.322 1.00 45.28 94 ARG A N 1
ATOM 728 C CA . ARG A 1 94 ? -20.527 -2.012 17.100 1.00 45.28 94 ARG A CA 1
ATOM 729 C C . ARG A 1 94 ? -20.953 -2.624 15.755 1.00 45.28 94 ARG A C 1
ATOM 731 O O . ARG A 1 94 ? -20.445 -3.677 15.406 1.00 45.28 94 ARG A O 1
ATOM 738 N N . GLU A 1 95 ? -21.873 -1.995 15.025 1.00 48.03 95 GLU A N 1
ATOM 739 C CA . GLU A 1 95 ? -22.296 -2.349 13.656 1.00 48.03 95 GLU A CA 1
ATOM 740 C C . GLU A 1 95 ? -21.529 -1.521 12.611 1.00 48.03 95 GLU A C 1
ATOM 742 O O . GLU A 1 95 ? -22.064 -1.155 11.561 1.00 48.03 95 GLU A O 1
ATOM 747 N N . LEU A 1 96 ? -20.276 -1.168 12.910 1.00 51.75 96 LEU A N 1
ATOM 748 C CA . LEU A 1 96 ? -19.365 -0.648 11.896 1.00 51.75 96 LEU A CA 1
ATOM 749 C C . LEU A 1 96 ? -19.287 -1.663 10.758 1.00 51.75 96 LEU A C 1
ATOM 751 O O . LEU A 1 96 ? -19.344 -2.871 11.002 1.00 51.75 96 LEU A O 1
ATOM 755 N N . SER A 1 97 ? -19.198 -1.149 9.528 1.00 54.75 97 SER A N 1
ATOM 756 C CA . SER A 1 97 ? -19.001 -1.920 8.299 1.00 54.75 97 SER A CA 1
ATOM 757 C C . SER A 1 97 ? -18.089 -3.101 8.590 1.00 54.75 97 SER A C 1
ATOM 759 O O . SER A 1 97 ? -16.917 -2.891 8.906 1.00 54.75 97 SER A O 1
ATOM 761 N N . SER A 1 98 ? -18.666 -4.308 8.576 1.00 63.94 98 SER A N 1
ATOM 762 C CA . SER A 1 98 ? -17.976 -5.543 8.928 1.00 63.94 98 SER A CA 1
ATOM 763 C C . SER A 1 98 ? -16.660 -5.558 8.175 1.00 63.94 98 SER A C 1
ATOM 765 O O . SER A 1 98 ? -16.670 -5.579 6.941 1.00 63.94 98 SER A O 1
ATOM 767 N N . PHE A 1 99 ? -15.554 -5.446 8.910 1.00 70.81 99 PHE A N 1
ATOM 768 C CA . PHE A 1 99 ? -14.231 -5.456 8.314 1.00 70.81 99 PHE A CA 1
ATOM 769 C C . PHE A 1 99 ? -14.152 -6.674 7.399 1.00 70.81 99 PHE A C 1
ATOM 771 O O . PHE A 1 99 ? -14.591 -7.760 7.789 1.00 70.81 99 PHE A O 1
ATOM 778 N N . ASP A 1 100 ? -13.681 -6.481 6.169 1.00 79.12 100 ASP A N 1
ATOM 779 C CA . ASP A 1 100 ? -13.598 -7.578 5.214 1.00 79.12 100 ASP A CA 1
ATOM 780 C C . ASP A 1 100 ? -12.518 -8.561 5.681 1.00 79.12 100 ASP A C 1
ATOM 782 O O . ASP A 1 100 ? -11.331 -8.420 5.387 1.00 79.12 100 ASP A O 1
ATOM 786 N N . LEU A 1 101 ? -12.958 -9.536 6.471 1.00 84.06 101 LEU A N 1
ATOM 787 C CA . LEU A 1 101 ? -12.173 -10.651 6.978 1.00 84.06 101 LEU A CA 1
ATOM 788 C C . LEU A 1 101 ? -12.361 -11.892 6.095 1.00 84.06 101 LEU A C 1
ATOM 790 O O . LEU A 1 101 ? -12.175 -13.011 6.573 1.00 84.06 101 LEU A O 1
ATOM 794 N N . SER A 1 102 ? -12.738 -11.715 4.819 1.00 88.44 102 SER A N 1
ATOM 795 C CA . SER A 1 102 ? -12.765 -12.818 3.856 1.00 88.44 102 SER A CA 1
ATOM 796 C C . SER A 1 102 ? -11.428 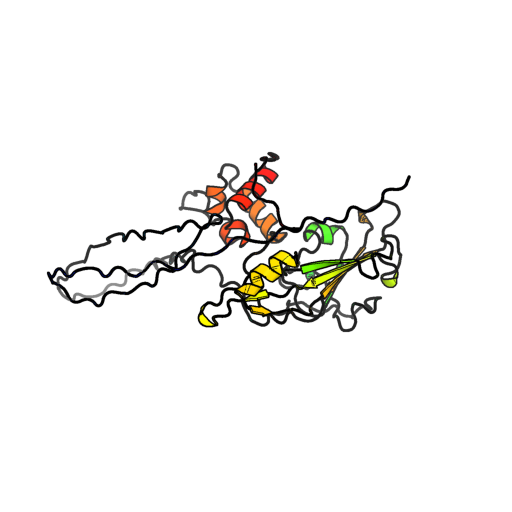-13.555 3.857 1.00 88.44 102 SER A C 1
ATOM 798 O O . SER A 1 102 ? -10.361 -12.944 3.917 1.00 88.44 102 SER A O 1
ATOM 800 N N . ASN A 1 103 ? -11.489 -14.885 3.837 1.00 88.44 103 ASN A N 1
ATOM 801 C CA . ASN A 1 103 ? -10.317 -15.745 3.803 1.00 88.44 103 ASN A CA 1
ATOM 802 C C . ASN A 1 103 ? -10.479 -16.775 2.667 1.00 88.44 103 ASN A C 1
ATOM 804 O O . ASN A 1 103 ? -11.308 -17.678 2.804 1.00 88.44 103 ASN A O 1
ATOM 808 N N . PRO A 1 104 ? -9.738 -16.644 1.550 1.00 92.56 104 PRO A N 1
ATOM 809 C CA . PRO A 1 104 ? -8.725 -15.616 1.283 1.00 92.56 104 PRO A CA 1
ATOM 810 C C . PRO A 1 104 ? -9.336 -14.219 1.092 1.00 92.56 104 PRO A C 1
ATOM 812 O O . PRO A 1 104 ? -10.524 -14.091 0.791 1.00 92.56 104 PRO A O 1
ATOM 815 N N . ALA A 1 105 ? -8.519 -13.177 1.251 1.00 94.25 105 ALA A N 1
ATOM 816 C CA . ALA A 1 105 ? -8.961 -11.802 1.052 1.00 94.25 105 ALA A CA 1
ATOM 817 C C . ALA A 1 105 ? -9.447 -11.548 -0.384 1.00 94.25 105 ALA A C 1
ATOM 819 O O . ALA A 1 105 ? -8.886 -12.077 -1.350 1.00 94.25 105 ALA A O 1
ATOM 820 N N . LYS A 1 106 ? -10.447 -10.670 -0.526 1.00 95.00 106 LYS A N 1
ATOM 821 C CA . LYS A 1 106 ? -10.968 -10.227 -1.826 1.00 95.00 106 LYS A CA 1
ATOM 822 C C . LYS A 1 106 ? -9.852 -9.657 -2.711 1.00 95.00 106 LYS A C 1
ATOM 824 O O . LYS A 1 106 ? -8.986 -8.915 -2.239 1.00 95.00 106 LYS A O 1
ATOM 829 N N . LEU A 1 107 ? -9.882 -10.005 -3.997 1.00 96.75 107 LEU A N 1
ATOM 830 C CA . LEU A 1 107 ? -9.001 -9.424 -5.012 1.00 96.75 107 LEU A CA 1
ATOM 831 C C . LEU A 1 107 ? -9.326 -7.943 -5.226 1.00 96.75 107 LEU A C 1
ATOM 833 O O . LEU A 1 107 ? -10.492 -7.545 -5.158 1.00 96.75 107 LEU A O 1
ATOM 837 N N . THR A 1 108 ? -8.303 -7.148 -5.533 1.00 95.56 108 THR A N 1
ATOM 838 C CA . THR A 1 108 ? -8.500 -5.763 -5.963 1.00 95.56 108 THR A CA 1
ATOM 839 C C . THR A 1 108 ? -9.233 -5.766 -7.297 1.00 95.56 108 THR A C 1
ATOM 841 O O . THR A 1 108 ? -8.842 -6.459 -8.236 1.00 95.56 108 THR A O 1
ATOM 844 N N . SER A 1 109 ? -10.320 -5.003 -7.365 1.00 96.62 109 SER A N 1
ATOM 845 C CA . SER A 1 109 ? -11.079 -4.811 -8.594 1.00 96.62 109 SER A CA 1
ATOM 846 C C . SER A 1 109 ? -10.446 -3.683 -9.402 1.00 96.62 109 SER A C 1
ATOM 848 O O . SER A 1 109 ? -10.241 -2.587 -8.878 1.00 96.62 109 SER A O 1
ATOM 850 N N . PHE A 1 110 ? -10.133 -3.946 -10.668 1.00 96.44 110 PHE A N 1
ATOM 851 C CA . PHE A 1 110 ? -9.561 -2.960 -11.581 1.00 96.44 110 PHE A CA 1
ATOM 852 C C . PHE A 1 110 ? -9.921 -3.270 -13.038 1.00 96.44 110 PHE A C 1
ATOM 854 O O . PHE A 1 110 ? -10.294 -4.396 -13.376 1.00 96.44 110 PHE A O 1
ATOM 861 N N . VAL A 1 111 ? -9.782 -2.265 -13.904 1.00 97.56 111 VAL A N 1
ATOM 862 C CA . VAL A 1 111 ? -9.927 -2.401 -15.359 1.00 97.56 111 VAL A CA 1
ATOM 863 C C . VAL A 1 111 ? -8.541 -2.500 -16.014 1.00 97.56 111 VAL A C 1
ATOM 865 O O . VAL A 1 111 ? -7.758 -1.551 -15.915 1.00 97.56 111 VAL A O 1
ATOM 868 N N . PRO A 1 112 ? -8.213 -3.608 -16.705 1.00 98.00 112 PRO A N 1
ATOM 869 C CA . PRO A 1 112 ? -6.952 -3.735 -17.435 1.00 98.00 112 PRO A CA 1
ATOM 870 C C . PRO A 1 112 ? -6.759 -2.627 -18.479 1.00 98.00 112 PRO A C 1
ATOM 872 O O . PRO A 1 112 ? -7.720 -2.202 -19.120 1.00 98.00 112 PRO A O 1
ATOM 875 N N . LEU A 1 113 ? -5.515 -2.196 -18.699 1.00 97.69 113 LEU A N 1
ATOM 876 C CA . LEU A 1 113 ? -5.173 -1.332 -19.834 1.00 97.69 113 LEU A CA 1
ATOM 877 C C . LEU A 1 113 ? -5.350 -2.079 -21.166 1.00 97.69 113 LEU A C 1
ATOM 879 O O . LEU A 1 113 ? -5.046 -3.268 -21.265 1.00 97.69 113 LEU A O 1
ATOM 883 N N . ASP A 1 114 ? -5.792 -1.380 -22.207 1.00 96.00 114 ASP A N 1
ATOM 884 C CA . ASP A 1 114 ? -5.890 -1.928 -23.562 1.00 96.00 114 ASP A CA 1
ATOM 885 C C . ASP A 1 114 ? -5.314 -0.918 -24.574 1.00 96.00 114 ASP A C 1
ATOM 887 O O . ASP A 1 114 ? -5.830 0.201 -24.663 1.00 96.00 114 ASP A O 1
ATOM 891 N N . PRO A 1 115 ? -4.228 -1.251 -25.303 1.00 96.19 115 PRO A N 1
ATOM 892 C CA . PRO A 1 115 ? -3.490 -2.520 -25.270 1.00 96.19 115 PRO A CA 1
ATOM 893 C C . PRO A 1 115 ? -2.690 -2.722 -23.974 1.00 96.19 115 PRO A C 1
ATOM 895 O O . PRO A 1 115 ? -2.316 -1.760 -23.309 1.00 96.19 115 PRO A O 1
ATOM 898 N N . GLN A 1 116 ? -2.373 -3.980 -23.644 1.00 97.44 116 GLN A N 1
ATOM 899 C CA . GLN A 1 116 ? -1.492 -4.325 -22.520 1.00 97.44 116 GLN A CA 1
ATOM 900 C C . GLN A 1 116 ? -0.029 -3.958 -22.844 1.00 97.44 116 GLN A C 1
ATOM 902 O O . GLN A 1 116 ? 0.570 -4.586 -23.725 1.00 97.44 116 GLN A O 1
ATOM 907 N N . PRO A 1 117 ? 0.574 -2.965 -22.161 1.00 95.94 117 PRO A N 1
ATOM 908 C CA . PRO A 1 117 ? 1.981 -2.638 -22.347 1.00 95.94 117 PRO A CA 1
ATOM 909 C C . PRO A 1 117 ? 2.904 -3.761 -21.856 1.00 95.94 117 PRO A C 1
ATOM 911 O O . PRO A 1 117 ? 2.546 -4.588 -21.016 1.00 95.94 117 PRO A O 1
ATOM 914 N N . LEU A 1 118 ? 4.139 -3.765 -22.357 1.00 93.06 118 LEU A N 1
ATOM 915 C CA . LEU A 1 118 ? 5.200 -4.620 -21.830 1.00 93.06 118 LEU A CA 1
ATOM 916 C C . LEU A 1 118 ? 5.696 -4.049 -20.496 1.00 93.06 118 LEU A C 1
ATOM 918 O O . LEU A 1 118 ? 6.054 -2.877 -20.432 1.00 93.06 118 LEU A O 1
ATOM 922 N N . SER A 1 119 ? 5.797 -4.885 -19.459 1.00 90.06 119 SER A N 1
ATOM 923 C CA . SER A 1 119 ? 6.296 -4.466 -18.136 1.00 90.06 119 SER A CA 1
ATOM 924 C C . SER A 1 119 ? 7.755 -3.993 -18.160 1.00 90.06 119 SER A C 1
ATOM 926 O O . SER A 1 119 ? 8.188 -3.249 -17.284 1.00 90.06 119 SER A O 1
ATOM 928 N N . GLY A 1 120 ? 8.542 -4.458 -19.138 1.00 90.88 120 GLY A N 1
ATOM 929 C CA . GLY A 1 120 ? 9.976 -4.179 -19.220 1.00 90.88 120 GLY A CA 1
ATOM 930 C C . GLY A 1 120 ? 10.805 -4.864 -18.127 1.00 90.88 120 GLY A C 1
ATOM 931 O O . GLY A 1 120 ? 11.964 -4.507 -17.947 1.00 90.88 120 GLY A O 1
ATOM 932 N N . THR A 1 121 ? 10.229 -5.824 -17.391 1.00 93.25 121 THR A N 1
ATOM 933 C CA . THR A 1 121 ? 10.928 -6.601 -16.360 1.00 93.25 121 THR A CA 1
ATOM 934 C C . THR A 1 121 ? 10.313 -7.986 -16.162 1.00 93.25 121 THR A C 1
ATOM 936 O O . THR A 1 121 ? 9.096 -8.171 -16.237 1.00 93.25 121 THR A O 1
ATOM 939 N N . SER A 1 122 ? 11.146 -8.973 -15.819 1.00 94.06 122 SER A N 1
ATOM 940 C CA . SER A 1 122 ? 10.690 -10.330 -15.493 1.00 94.06 122 SER A CA 1
ATOM 941 C C . SER A 1 122 ? 9.935 -10.422 -14.161 1.00 94.06 122 SER A C 1
ATOM 943 O O . SER A 1 122 ? 9.306 -11.441 -13.890 1.00 94.06 122 SER A O 1
ATOM 945 N N . LEU A 1 123 ? 10.022 -9.398 -13.302 1.00 93.69 123 LEU A N 1
ATOM 946 C CA . LEU A 1 123 ? 9.337 -9.378 -12.003 1.00 93.69 123 LEU A CA 1
ATOM 947 C C . LEU A 1 123 ? 7.810 -9.327 -12.139 1.00 93.69 123 LEU A C 1
ATOM 949 O O . LEU A 1 123 ? 7.114 -9.816 -11.257 1.00 93.69 123 LEU A O 1
ATOM 953 N N . GLY A 1 124 ? 7.309 -8.765 -13.240 1.00 88.75 124 GLY A N 1
ATOM 954 C CA . GLY A 1 124 ? 5.882 -8.661 -13.549 1.00 88.75 124 GLY A CA 1
ATOM 955 C C . GLY A 1 124 ? 5.366 -9.780 -14.451 1.00 88.75 124 GLY A C 1
ATOM 956 O O . GLY A 1 124 ? 4.376 -9.582 -15.147 1.00 88.75 124 GLY A O 1
ATOM 957 N N . ALA A 1 125 ? 6.043 -10.931 -14.516 1.00 93.50 125 ALA A N 1
ATOM 958 C CA . ALA A 1 125 ? 5.600 -12.035 -15.363 1.00 93.50 125 ALA A CA 1
ATOM 959 C C . ALA A 1 125 ? 4.173 -12.479 -14.980 1.00 93.50 125 ALA A C 1
ATOM 961 O O . ALA A 1 125 ? 3.935 -12.931 -13.862 1.00 93.50 125 ALA A O 1
ATOM 962 N N . GLY A 1 126 ? 3.230 -12.337 -15.917 1.00 93.88 126 GLY A N 1
ATOM 963 C CA . GLY A 1 126 ? 1.813 -12.657 -15.710 1.00 93.88 126 GLY A CA 1
ATOM 964 C C . GLY A 1 126 ? 1.004 -11.591 -14.961 1.00 93.88 126 GLY A C 1
ATOM 965 O O . GLY A 1 126 ? -0.185 -11.801 -14.737 1.00 93.88 126 GLY A O 1
ATOM 966 N N . ALA A 1 127 ? 1.610 -10.463 -14.582 1.00 97.00 127 ALA A N 1
ATOM 967 C CA . ALA A 1 127 ? 0.889 -9.339 -14.000 1.00 97.00 127 ALA A CA 1
ATOM 968 C C . ALA A 1 127 ? 0.177 -8.532 -15.097 1.00 97.00 127 ALA A C 1
ATOM 970 O O . ALA A 1 127 ? 0.753 -8.250 -16.149 1.00 97.00 127 ALA A O 1
ATOM 971 N N . ILE A 1 128 ? -1.068 -8.146 -14.829 1.00 98.06 128 ILE A N 1
ATOM 972 C CA . ILE A 1 128 ? -1.893 -7.357 -15.747 1.00 98.06 128 ILE A CA 1
ATOM 973 C C . ILE A 1 128 ? -1.611 -5.870 -15.526 1.00 98.06 128 ILE A C 1
ATOM 975 O O . ILE A 1 128 ? -1.645 -5.395 -14.393 1.00 98.06 128 ILE A O 1
ATOM 979 N N . ALA A 1 129 ? -1.342 -5.133 -16.598 1.00 98.19 129 ALA A N 1
ATOM 980 C CA . ALA A 1 129 ? -1.147 -3.693 -16.523 1.00 98.19 129 ALA A CA 1
ATOM 981 C C . ALA A 1 129 ? -2.480 -2.989 -16.227 1.00 98.19 129 ALA A C 1
ATOM 983 O O . ALA A 1 129 ? -3.484 -3.248 -16.903 1.00 98.19 129 ALA A O 1
ATOM 984 N N . THR A 1 130 ? -2.475 -2.088 -15.252 1.00 98.25 130 THR A N 1
ATOM 985 C CA . THR A 1 130 ? -3.595 -1.219 -14.866 1.00 98.25 130 THR A CA 1
ATOM 986 C C . THR A 1 130 ? -3.077 0.199 -14.602 1.00 98.25 130 THR A C 1
ATOM 988 O O . THR A 1 130 ? -1.886 0.459 -14.749 1.00 98.25 130 THR A O 1
ATOM 991 N N . SER A 1 131 ? -3.971 1.108 -14.221 1.00 97.69 131 SER A N 1
ATOM 992 C CA . SER A 1 131 ? -3.640 2.396 -13.611 1.00 97.69 131 SER A CA 1
ATOM 993 C C . SER A 1 131 ? -4.436 2.602 -12.321 1.00 97.69 131 SER A C 1
ATOM 995 O O . SER A 1 131 ? -5.483 1.973 -12.133 1.00 97.69 131 SER A O 1
ATOM 997 N N . ILE A 1 132 ? -3.989 3.515 -11.457 1.00 97.25 132 ILE A N 1
ATOM 998 C CA . ILE A 1 132 ? -4.715 3.933 -10.244 1.00 97.25 132 ILE A CA 1
ATOM 999 C C . ILE A 1 132 ? -6.137 4.399 -10.582 1.00 97.25 132 ILE A C 1
ATOM 1001 O O . ILE A 1 132 ? -7.093 4.037 -9.901 1.00 97.25 132 ILE A O 1
ATOM 1005 N N . LEU A 1 133 ? -6.299 5.136 -11.684 1.00 96.81 133 LEU A N 1
ATOM 1006 C CA . LEU A 1 133 ? -7.607 5.611 -12.153 1.00 96.81 133 LEU A CA 1
ATOM 1007 C C . LEU A 1 133 ? -8.557 4.471 -12.548 1.00 96.81 133 LEU A C 1
ATOM 1009 O O . LEU A 1 133 ? -9.773 4.642 -12.497 1.00 96.81 133 LEU A O 1
ATOM 1013 N N . ASN A 1 134 ? -8.009 3.316 -12.926 1.00 97.19 134 ASN A N 1
ATOM 1014 C CA . ASN A 1 134 ? -8.769 2.128 -13.293 1.00 97.19 134 ASN A CA 1
ATOM 1015 C C . ASN A 1 134 ? -9.064 1.203 -12.102 1.00 97.19 134 ASN A C 1
ATOM 1017 O O . ASN A 1 134 ? -9.738 0.186 -12.290 1.00 97.19 134 ASN A O 1
ATOM 1021 N N . MET A 1 135 ? -8.565 1.507 -10.901 1.00 96.25 135 MET A N 1
ATOM 1022 C CA . MET A 1 135 ? -8.924 0.784 -9.680 1.00 96.25 135 MET A CA 1
ATOM 1023 C C . MET A 1 135 ? -10.322 1.192 -9.199 1.00 96.25 135 MET A C 1
ATOM 1025 O O . MET A 1 135 ? -10.845 2.248 -9.559 1.00 96.25 135 MET A O 1
ATOM 1029 N N . GLU A 1 136 ? -10.957 0.348 -8.384 1.00 93.19 136 GLU A N 1
ATOM 1030 C CA . GLU A 1 136 ? -12.256 0.657 -7.779 1.00 93.19 136 GLU A CA 1
ATOM 1031 C C . GLU A 1 136 ? -12.209 1.997 -7.021 1.00 93.19 136 GLU A C 1
ATOM 1033 O O . GLU A 1 136 ? -11.422 2.181 -6.098 1.00 93.19 136 GLU A O 1
ATOM 1038 N N . GLY A 1 137 ? -13.050 2.950 -7.436 1.00 92.31 137 GLY A N 1
ATOM 1039 C CA . GLY A 1 137 ? -13.083 4.301 -6.867 1.00 92.31 137 GLY A CA 1
ATOM 1040 C C . GLY A 1 137 ? -12.059 5.284 -7.449 1.00 92.31 137 GLY A C 1
ATOM 1041 O O . GLY A 1 137 ? -12.104 6.455 -7.085 1.00 92.31 137 GLY A O 1
ATOM 1042 N N . GLY A 1 138 ? -11.188 4.853 -8.370 1.00 94.75 138 GLY A N 1
ATOM 1043 C CA . GLY A 1 138 ? -10.154 5.701 -8.976 1.00 94.75 138 GLY A CA 1
ATOM 1044 C C . GLY A 1 138 ? -9.066 6.140 -7.992 1.00 94.75 138 GLY A C 1
ATOM 1045 O O . GLY A 1 138 ? -8.430 7.174 -8.191 1.00 94.75 138 GLY A O 1
ATOM 1046 N N . GLU A 1 139 ? -8.886 5.386 -6.908 1.00 95.06 139 GLU A N 1
ATOM 1047 C CA . GLU A 1 139 ? -7.933 5.659 -5.836 1.00 95.06 139 GLU A CA 1
ATOM 1048 C C . GLU A 1 139 ? -7.066 4.422 -5.571 1.00 95.06 139 GLU A C 1
ATOM 1050 O O . GLU A 1 139 ? -7.425 3.293 -5.907 1.00 95.06 139 GLU A O 1
ATOM 1055 N N . TRP A 1 140 ? -5.902 4.633 -4.954 1.00 96.75 140 TRP A N 1
ATOM 1056 C CA . TRP A 1 140 ? -5.011 3.540 -4.577 1.00 96.75 140 TRP A CA 1
ATOM 1057 C C . TRP A 1 140 ? -5.648 2.642 -3.509 1.00 96.75 140 TRP A C 1
ATOM 1059 O O . TRP A 1 140 ? -5.957 3.100 -2.406 1.00 96.75 140 TRP A O 1
ATOM 1069 N N . ASP A 1 141 ? -5.776 1.348 -3.810 1.00 95.50 141 ASP A N 1
ATOM 1070 C CA . ASP A 1 141 ? -6.220 0.341 -2.847 1.00 95.50 141 ASP A CA 1
ATOM 1071 C C . ASP A 1 141 ? -5.066 -0.047 -1.910 1.00 95.50 141 ASP A C 1
ATOM 1073 O O . ASP A 1 141 ? -4.177 -0.828 -2.258 1.00 95.50 141 ASP A O 1
ATOM 1077 N N . SER A 1 142 ? -5.088 0.456 -0.673 1.00 95.75 142 SER A N 1
ATOM 1078 C CA . SER A 1 142 ? -4.105 0.071 0.348 1.00 95.75 142 SER A CA 1
ATOM 1079 C C . SER A 1 142 ? -4.183 -1.410 0.757 1.00 95.75 142 SER A C 1
ATOM 1081 O O . SER A 1 142 ? -3.282 -1.896 1.440 1.00 95.75 142 SER A O 1
ATOM 1083 N N . TRP A 1 143 ? -5.190 -2.160 0.302 1.00 96.38 143 TRP A N 1
ATOM 1084 C CA . TRP A 1 143 ? -5.271 -3.620 0.392 1.00 96.38 143 TRP A CA 1
ATOM 1085 C C . TRP A 1 143 ? -5.023 -4.325 -0.951 1.00 96.38 143 TRP A C 1
ATOM 1087 O O . TRP A 1 143 ? -5.487 -5.452 -1.128 1.00 96.38 143 TRP A O 1
ATOM 1097 N N . ALA A 1 144 ? -4.253 -3.701 -1.853 1.00 96.81 144 ALA A N 1
ATOM 1098 C CA . ALA A 1 144 ? -3.826 -4.242 -3.145 1.00 96.81 144 ALA A CA 1
ATOM 1099 C C . ALA A 1 144 ? -3.601 -5.767 -3.123 1.00 96.81 144 ALA A C 1
ATOM 1101 O O . ALA A 1 144 ? -2.730 -6.274 -2.409 1.00 96.81 144 ALA A O 1
ATOM 1102 N N . ASN A 1 145 ? -4.381 -6.510 -3.908 1.00 97.62 145 ASN A N 1
ATOM 1103 C CA . ASN A 1 145 ? -4.406 -7.969 -3.909 1.00 97.62 145 ASN A CA 1
ATOM 1104 C C . ASN A 1 145 ? -4.626 -8.530 -5.324 1.00 97.62 145 ASN A C 1
ATOM 1106 O O . ASN A 1 145 ? -5.585 -8.162 -6.000 1.00 97.62 145 ASN A O 1
ATOM 1110 N N . GLY A 1 146 ? 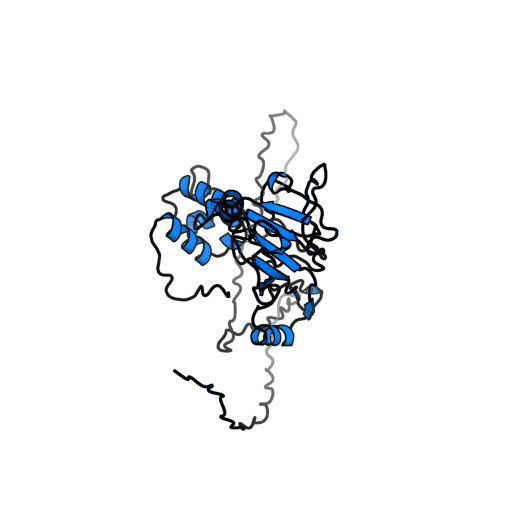-3.761 -9.456 -5.750 1.00 96.31 146 GLY A N 1
ATOM 1111 C CA . GLY A 1 146 ? -3.774 -10.068 -7.083 1.00 96.31 146 GLY A CA 1
ATOM 1112 C C . GLY A 1 146 ? -2.664 -9.562 -8.010 1.00 96.31 146 GLY A C 1
ATOM 1113 O O . GLY A 1 146 ? -2.033 -8.547 -7.732 1.00 96.31 146 GLY A O 1
ATOM 1114 N N . CYS A 1 147 ? -2.428 -10.282 -9.111 1.00 97.31 147 CYS A N 1
ATOM 1115 C CA . CYS A 1 147 ? -1.302 -10.048 -10.020 1.00 97.31 147 CYS A CA 1
ATOM 1116 C C . CYS A 1 147 ? -1.562 -8.876 -10.979 1.00 97.31 147 CYS A C 1
ATOM 1118 O O . CYS A 1 147 ? -2.120 -9.064 -12.063 1.00 97.31 147 CYS A O 1
ATOM 1120 N N . PHE A 1 148 ? -1.109 -7.681 -10.620 1.00 98.00 148 PHE A N 1
A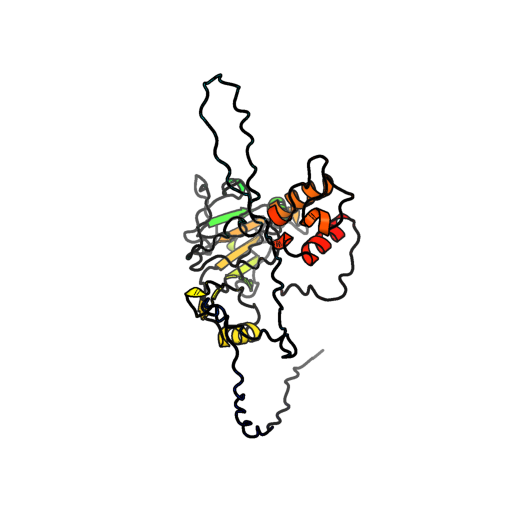TOM 1121 C CA . PHE A 1 148 ? -1.186 -6.502 -11.482 1.00 98.00 148 PHE A CA 1
ATOM 1122 C C . PHE A 1 148 ? 0.068 -5.640 -11.365 1.00 98.00 148 PHE A C 1
ATOM 1124 O O . PHE A 1 148 ? 0.866 -5.804 -10.441 1.00 98.00 148 PHE A O 1
ATOM 1131 N N . TRP A 1 149 ? 0.249 -4.717 -12.300 1.00 98.19 149 TRP A N 1
ATOM 1132 C CA . TRP A 1 149 ? 1.276 -3.690 -12.199 1.00 98.19 149 TRP A CA 1
ATOM 1133 C C . TRP A 1 149 ? 0.783 -2.348 -12.732 1.00 98.19 149 TRP A C 1
ATOM 1135 O O . TRP A 1 149 ? -0.172 -2.295 -13.505 1.00 98.19 149 TRP A O 1
ATOM 1145 N N . ASP A 1 150 ? 1.432 -1.281 -12.283 1.00 98.06 150 ASP A N 1
ATOM 1146 C CA . ASP A 1 150 ? 1.082 0.102 -12.596 1.00 98.06 150 ASP A CA 1
ATOM 1147 C C . ASP A 1 150 ? 2.353 0.958 -12.717 1.00 98.06 150 ASP A C 1
ATOM 1149 O O . ASP A 1 150 ? 3.285 0.810 -11.917 1.00 98.06 150 ASP A O 1
ATOM 1153 N N . ASP A 1 151 ? 2.393 1.839 -13.714 1.00 97.94 151 ASP A N 1
ATOM 1154 C CA . ASP A 1 151 ? 3.431 2.856 -13.885 1.00 97.94 151 ASP A CA 1
ATOM 1155 C C . ASP A 1 151 ? 2.927 4.169 -13.274 1.00 97.94 151 ASP A C 1
ATOM 1157 O O . ASP A 1 151 ? 1.984 4.780 -13.764 1.00 97.94 151 ASP A O 1
ATOM 1161 N N . VAL A 1 152 ? 3.605 4.635 -12.229 1.00 98.00 152 VAL A N 1
ATOM 1162 C CA . VAL A 1 152 ? 3.157 5.745 -11.385 1.00 98.00 152 VAL A CA 1
ATOM 1163 C C . VAL A 1 152 ? 4.145 6.908 -11.487 1.00 98.00 152 VAL A C 1
ATOM 1165 O O . VAL A 1 152 ? 5.371 6.735 -11.427 1.00 98.00 152 VAL A O 1
ATOM 1168 N N . THR A 1 153 ? 3.626 8.121 -11.646 1.00 97.88 153 THR A N 1
ATOM 1169 C CA . THR A 1 153 ? 4.425 9.355 -11.615 1.00 97.88 153 THR A CA 1
ATOM 1170 C C . THR A 1 153 ? 4.857 9.713 -10.188 1.00 97.88 153 THR A C 1
ATOM 1172 O O . THR A 1 153 ? 4.313 9.212 -9.204 1.00 97.88 153 THR A O 1
ATOM 1175 N N . HIS A 1 154 ? 5.837 10.610 -10.031 1.00 98.06 154 HIS A N 1
ATOM 1176 C CA . HIS A 1 154 ? 6.228 11.080 -8.696 1.00 98.06 154 HIS A CA 1
ATOM 1177 C C . HIS A 1 154 ? 5.095 11.800 -7.951 1.00 98.06 154 HIS A C 1
ATOM 1179 O O . HIS A 1 154 ? 4.967 11.668 -6.729 1.00 98.06 154 HIS A O 1
ATOM 1185 N N . GLU A 1 155 ? 4.259 12.537 -8.683 1.00 97.88 155 GLU A N 1
ATOM 1186 C CA . GLU A 1 155 ? 3.098 13.219 -8.121 1.00 97.88 155 GLU A CA 1
ATOM 1187 C C . GLU A 1 155 ? 2.086 12.211 -7.566 1.00 97.88 155 GLU A C 1
ATOM 1189 O O . GLU A 1 155 ? 1.765 12.269 -6.379 1.00 97.88 155 GLU A O 1
ATOM 1194 N N . GLU A 1 156 ? 1.659 11.236 -8.370 1.00 97.88 156 GLU A N 1
ATOM 1195 C CA . GLU A 1 156 ? 0.730 10.183 -7.936 1.00 97.88 156 GLU A CA 1
ATOM 1196 C C . GLU A 1 156 ? 1.309 9.354 -6.783 1.00 97.88 156 GLU A C 1
ATOM 1198 O O . GLU A 1 156 ? 0.615 9.061 -5.808 1.00 97.88 156 GLU A O 1
ATOM 1203 N N . PHE A 1 157 ? 2.604 9.022 -6.834 1.00 97.94 157 PHE A N 1
ATOM 1204 C CA . PHE A 1 157 ? 3.285 8.317 -5.748 1.00 97.94 157 PHE A CA 1
ATOM 1205 C C . PHE A 1 157 ? 3.183 9.094 -4.430 1.00 97.94 157 PHE A C 1
ATOM 1207 O O . PHE A 1 157 ? 2.884 8.516 -3.388 1.00 97.94 157 PHE A O 1
ATOM 1214 N N . THR A 1 158 ? 3.371 10.412 -4.466 1.00 96.88 158 THR A N 1
ATOM 1215 C CA . THR A 1 158 ? 3.256 11.265 -3.276 1.00 96.88 158 THR A CA 1
ATOM 1216 C C . THR A 1 158 ? 1.804 11.379 -2.809 1.00 96.88 158 THR A C 1
ATOM 1218 O O . THR A 1 158 ? 1.524 11.214 -1.620 1.00 96.88 158 THR A O 1
ATOM 1221 N N . GLN A 1 159 ? 0.867 11.601 -3.738 1.00 96.00 159 GLN A N 1
ATOM 1222 C CA . GLN A 1 159 ? -0.567 11.717 -3.453 1.00 96.00 159 GLN A CA 1
ATOM 1223 C C . GLN A 1 159 ? -1.142 10.443 -2.821 1.00 96.00 159 GLN A C 1
ATOM 1225 O O . GLN A 1 159 ? -2.004 10.523 -1.954 1.00 96.00 159 GLN A O 1
ATOM 1230 N N . THR A 1 160 ? -0.621 9.272 -3.185 1.00 95.62 160 THR A N 1
ATOM 1231 C CA . THR A 1 160 ? -1.036 7.960 -2.655 1.00 95.62 160 THR A CA 1
ATOM 1232 C C . THR A 1 160 ? -0.288 7.540 -1.390 1.00 95.62 160 THR A C 1
ATOM 1234 O O . THR A 1 160 ? -0.297 6.367 -1.011 1.00 95.62 160 THR A O 1
ATOM 1237 N N . LYS A 1 161 ? 0.388 8.486 -0.723 1.00 95.75 161 LYS A N 1
ATOM 1238 C CA . LYS A 1 161 ? 1.230 8.230 0.457 1.00 95.75 161 LYS A CA 1
ATOM 1239 C C . LYS A 1 161 ? 2.271 7.141 0.190 1.00 95.75 161 LYS A C 1
ATOM 1241 O O . LYS A 1 161 ? 2.460 6.225 0.990 1.00 95.75 161 LYS A O 1
ATOM 1246 N N . ASN A 1 162 ? 2.983 7.276 -0.926 1.00 97.12 162 ASN A N 1
ATOM 1247 C CA . ASN A 1 162 ? 4.067 6.396 -1.353 1.00 97.12 162 ASN A CA 1
ATOM 1248 C C . ASN A 1 162 ? 3.607 4.960 -1.665 1.00 97.12 162 ASN A C 1
ATOM 1250 O O . ASN A 1 162 ? 4.355 4.010 -1.401 1.00 97.12 162 ASN A O 1
ATOM 1254 N N . LEU A 1 163 ? 2.381 4.797 -2.188 1.00 96.56 163 LEU A N 1
ATOM 1255 C CA . LEU A 1 163 ? 1.745 3.495 -2.436 1.00 96.56 163 LEU A CA 1
ATOM 1256 C C . LEU A 1 163 ? 1.751 2.616 -1.169 1.00 96.56 163 LEU A C 1
ATOM 1258 O O . LEU A 1 163 ? 2.206 1.462 -1.158 1.00 96.56 163 LEU A O 1
ATOM 1262 N N . GLY A 1 164 ? 1.327 3.216 -0.052 1.00 95.44 164 GLY A N 1
ATOM 1263 C CA . GLY A 1 164 ? 1.219 2.554 1.246 1.00 95.44 164 GLY A CA 1
ATOM 1264 C C . GLY A 1 164 ? 0.243 1.378 1.192 1.00 95.44 164 GLY A C 1
ATOM 1265 O O . GLY A 1 164 ? -0.847 1.495 0.633 1.00 95.44 164 GLY A O 1
ATOM 1266 N N . VAL A 1 165 ? 0.643 0.236 1.757 1.00 95.88 165 VAL A N 1
ATOM 1267 C CA . VAL A 1 165 ? -0.200 -0.965 1.846 1.00 95.88 165 VAL A CA 1
ATOM 1268 C C . VAL A 1 165 ? -0.398 -1.352 3.304 1.00 95.88 165 VAL A C 1
ATOM 1270 O O . VAL A 1 165 ? 0.541 -1.282 4.095 1.00 95.88 165 VAL A O 1
ATOM 1273 N N . HIS A 1 166 ? -1.604 -1.796 3.642 1.00 95.44 166 HIS A N 1
ATOM 1274 C CA . HIS A 1 166 ? -1.999 -2.213 4.986 1.00 95.44 166 HIS A CA 1
ATOM 1275 C C . HIS A 1 166 ? -1.626 -3.670 5.290 1.00 95.44 166 HIS A C 1
ATOM 1277 O O . HIS A 1 166 ? -1.716 -4.116 6.432 1.00 95.44 166 HIS A O 1
ATOM 1283 N N . TRP A 1 167 ? -1.155 -4.421 4.290 1.00 96.50 167 TRP A N 1
ATOM 1284 C CA . TRP A 1 167 ? -0.569 -5.734 4.521 1.00 96.50 167 TRP A CA 1
ATOM 1285 C C . TRP A 1 167 ? 0.636 -5.637 5.461 1.00 96.50 167 TRP A C 1
ATOM 1287 O O . TRP A 1 167 ? 1.556 -4.846 5.232 1.00 96.50 167 TRP A O 1
ATOM 1297 N N . ALA A 1 168 ? 0.686 -6.517 6.463 1.00 95.69 168 ALA A N 1
ATOM 1298 C CA . ALA A 1 168 ? 1.886 -6.716 7.264 1.00 95.69 168 ALA A CA 1
ATOM 1299 C C . ALA A 1 168 ? 3.013 -7.189 6.348 1.00 95.69 168 ALA A C 1
ATOM 1301 O O . ALA A 1 168 ? 2.988 -8.311 5.836 1.00 95.69 168 ALA A O 1
ATOM 1302 N N . THR A 1 169 ? 3.986 -6.321 6.092 1.00 96.12 169 THR A N 1
ATOM 1303 C CA . THR A 1 169 ? 5.052 -6.591 5.132 1.00 96.12 169 THR A CA 1
ATOM 1304 C C . THR A 1 169 ? 6.419 -6.398 5.755 1.00 96.12 169 THR A C 1
ATOM 1306 O O . THR A 1 169 ? 6.627 -5.567 6.632 1.00 96.12 169 THR A O 1
ATOM 1309 N N . LYS A 1 170 ? 7.380 -7.177 5.265 1.00 95.56 170 LYS A N 1
ATOM 1310 C CA . LYS A 1 170 ? 8.798 -6.978 5.527 1.00 95.56 170 LYS A CA 1
ATOM 1311 C C . LYS A 1 170 ? 9.465 -6.437 4.276 1.00 95.56 170 LYS A C 1
ATOM 1313 O O . LYS A 1 170 ? 9.442 -7.073 3.218 1.00 95.56 170 LYS A O 1
ATOM 1318 N N . ASN A 1 171 ? 10.092 -5.278 4.423 1.00 95.38 171 ASN A N 1
ATOM 1319 C CA . ASN A 1 171 ? 10.859 -4.656 3.357 1.00 95.38 171 ASN A CA 1
ATOM 1320 C C . ASN A 1 171 ? 12.201 -5.374 3.177 1.00 95.38 171 ASN A C 1
ATOM 1322 O O . ASN A 1 171 ? 12.879 -5.744 4.136 1.00 95.38 171 ASN A O 1
ATOM 1326 N N . SER A 1 172 ? 12.608 -5.542 1.926 1.00 94.12 172 SER A N 1
ATOM 1327 C CA . SER A 1 172 ? 13.919 -6.058 1.553 1.00 94.12 172 SER A CA 1
ATOM 1328 C C . SER A 1 172 ? 14.419 -5.356 0.296 1.00 94.12 172 SER A C 1
ATOM 1330 O O . SER A 1 172 ? 13.645 -4.919 -0.557 1.00 94.12 172 SER A O 1
ATOM 1332 N N . SER A 1 173 ? 15.737 -5.217 0.182 1.00 92.38 173 SER A N 1
ATOM 1333 C CA . SER A 1 173 ? 16.346 -4.692 -1.038 1.00 92.38 173 SER A CA 1
ATOM 1334 C C . SER A 1 173 ? 16.512 -5.825 -2.042 1.00 92.38 173 SER A C 1
ATOM 1336 O O . SER A 1 173 ? 17.154 -6.833 -1.741 1.00 92.38 173 SER A O 1
ATOM 1338 N N . PHE A 1 174 ? 15.973 -5.664 -3.248 1.00 89.75 174 PHE A N 1
ATOM 1339 C CA . PHE A 1 174 ? 16.157 -6.656 -4.301 1.00 89.75 174 PHE A CA 1
ATOM 1340 C C . PHE A 1 174 ? 17.604 -6.604 -4.821 1.00 89.75 174 PHE A C 1
ATOM 1342 O O . PHE A 1 174 ? 18.218 -5.537 -4.859 1.00 89.75 174 PHE A O 1
ATOM 1349 N N . ARG A 1 175 ? 18.187 -7.763 -5.165 1.00 89.06 175 ARG A N 1
ATOM 1350 C CA . ARG A 1 175 ? 19.596 -7.896 -5.606 1.00 89.06 175 ARG A CA 1
ATOM 1351 C C . ARG A 1 175 ? 20.601 -7.171 -4.689 1.00 89.06 175 ARG A C 1
ATOM 1353 O O . ARG A 1 175 ? 21.535 -6.535 -5.176 1.00 89.06 175 ARG A O 1
ATOM 1360 N N . ASN A 1 176 ? 20.412 -7.243 -3.369 1.00 91.50 176 ASN A N 1
ATOM 1361 C CA . ASN A 1 176 ? 21.244 -6.555 -2.368 1.00 91.50 176 ASN A CA 1
ATOM 1362 C C . ASN A 1 176 ? 21.307 -5.029 -2.571 1.00 91.50 176 ASN A C 1
ATOM 1364 O O . ASN A 1 176 ? 22.326 -4.397 -2.306 1.00 91.50 176 ASN A O 1
ATOM 1368 N N . GLY A 1 177 ? 20.228 -4.437 -3.090 1.00 89.56 177 GLY A N 1
ATOM 1369 C CA . GLY A 1 177 ? 20.131 -2.998 -3.314 1.00 89.56 177 GLY A CA 1
ATOM 1370 C C . GLY A 1 177 ? 20.939 -2.496 -4.508 1.00 89.56 177 GLY A C 1
ATOM 1371 O O . GLY A 1 177 ? 21.163 -1.291 -4.602 1.00 89.56 177 GLY A O 1
ATOM 1372 N N . LYS A 1 178 ? 21.372 -3.376 -5.415 1.00 94.31 178 LYS A N 1
ATOM 1373 C CA . LYS A 1 178 ? 21.936 -2.966 -6.708 1.00 94.31 178 LYS A CA 1
ATOM 1374 C C . LYS A 1 178 ? 20.878 -2.259 -7.571 1.00 94.31 178 LYS A C 1
ATOM 1376 O O . LYS A 1 178 ? 19.681 -2.382 -7.318 1.00 94.31 178 LYS A O 1
ATOM 1381 N N . GLY A 1 179 ? 21.346 -1.532 -8.584 1.00 96.56 179 GLY A N 1
ATOM 1382 C CA . GLY A 1 179 ? 20.514 -0.719 -9.475 1.00 96.56 179 GLY A CA 1
ATOM 1383 C C . GLY A 1 179 ? 20.557 0.771 -9.137 1.00 96.56 179 GLY A C 1
ATOM 1384 O O . GLY A 1 179 ? 21.066 1.169 -8.086 1.00 96.56 179 GLY A O 1
ATOM 1385 N N . SER A 1 180 ? 20.046 1.595 -10.049 1.00 97.69 180 SER A N 1
ATOM 1386 C CA . SER A 1 180 ? 20.118 3.056 -9.972 1.00 97.69 180 SER A CA 1
ATOM 1387 C C . SER A 1 180 ? 18.766 3.694 -10.251 1.00 97.69 180 SER A C 1
ATOM 1389 O O . SER A 1 180 ? 18.078 3.311 -11.193 1.00 97.69 180 SER A O 1
ATOM 1391 N N . VAL A 1 181 ? 18.422 4.722 -9.475 1.00 98.06 181 VAL A N 1
ATOM 1392 C CA . VAL A 1 181 ? 17.255 5.573 -9.753 1.00 98.06 181 VAL A CA 1
ATOM 1393 C C . VAL A 1 181 ? 17.426 6.395 -11.035 1.00 98.06 181 VAL A C 1
ATOM 1395 O O . VAL A 1 181 ? 16.435 6.770 -11.644 1.00 98.06 181 VAL A O 1
ATOM 1398 N N . HIS A 1 182 ? 18.665 6.602 -11.494 1.00 98.31 182 HIS A N 1
ATOM 1399 C CA . HIS A 1 182 ? 18.980 7.277 -12.759 1.00 98.31 182 HIS A CA 1
ATOM 1400 C C . HIS A 1 182 ? 18.986 6.333 -13.968 1.00 98.31 182 HIS A C 1
ATOM 1402 O O . HIS A 1 182 ? 19.333 6.750 -15.070 1.00 98.31 182 HIS A O 1
ATOM 1408 N N . SER A 1 183 ? 18.680 5.042 -13.786 1.00 97.88 183 SER A N 1
ATOM 1409 C CA . SER A 1 183 ? 18.604 4.131 -14.929 1.00 97.88 183 SER A CA 1
ATOM 1410 C C . SER A 1 183 ? 17.469 4.551 -15.858 1.00 97.88 183 SER A C 1
ATOM 1412 O O . SER A 1 183 ? 16.363 4.808 -15.396 1.00 97.88 183 SER A O 1
ATOM 1414 N N . SER A 1 184 ? 17.715 4.567 -17.166 1.00 96.88 184 SER A N 1
ATOM 1415 C CA . SER A 1 184 ? 16.676 4.796 -18.176 1.00 96.88 184 SER A CA 1
ATOM 1416 C C . SER A 1 184 ? 15.765 3.582 -18.397 1.00 96.88 184 SER A C 1
ATOM 1418 O O . SER A 1 184 ? 14.799 3.675 -19.148 1.00 96.88 184 SER A O 1
ATOM 1420 N N . THR A 1 185 ? 16.063 2.445 -17.759 1.00 96.50 185 THR A N 1
ATOM 1421 C CA . THR A 1 185 ? 15.357 1.169 -17.946 1.00 96.50 185 THR A CA 1
ATOM 1422 C C . THR A 1 185 ? 14.932 0.574 -16.609 1.00 96.50 185 THR A C 1
ATOM 1424 O O . THR A 1 185 ? 15.619 0.746 -15.600 1.00 96.50 185 THR A O 1
ATOM 1427 N N . VAL A 1 186 ? 13.835 -0.183 -16.616 1.00 96.38 186 VAL A N 1
ATOM 1428 C CA . VAL A 1 186 ? 13.318 -0.895 -15.436 1.00 96.38 186 VAL A CA 1
ATOM 1429 C C . VAL A 1 186 ? 14.306 -1.972 -14.955 1.00 96.38 186 VAL A C 1
ATOM 1431 O O . VAL A 1 186 ? 14.504 -2.136 -13.754 1.00 96.38 186 VAL A O 1
ATOM 1434 N N . ASP A 1 187 ? 15.019 -2.650 -15.859 1.00 94.62 187 ASP A N 1
ATOM 1435 C CA . ASP A 1 187 ? 15.988 -3.697 -15.492 1.00 94.62 187 ASP A CA 1
ATOM 1436 C C . ASP A 1 187 ? 17.228 -3.172 -14.742 1.00 94.62 187 ASP A C 1
ATOM 1438 O O . ASP A 1 187 ? 17.792 -3.870 -13.894 1.00 94.62 187 ASP A O 1
ATOM 1442 N N . GLY A 1 188 ? 17.656 -1.935 -15.021 1.00 96.31 188 GLY A N 1
ATOM 1443 C CA . GLY A 1 188 ? 18.765 -1.273 -14.322 1.00 96.31 188 GLY A CA 1
ATOM 1444 C C . GLY A 1 188 ? 18.342 -0.469 -13.085 1.00 96.31 188 GLY A C 1
ATOM 1445 O O . GLY A 1 188 ? 19.186 0.156 -12.432 1.00 96.31 188 GLY A O 1
ATOM 1446 N N . ALA A 1 189 ? 17.047 -0.457 -12.779 1.00 97.81 189 ALA A N 1
ATOM 1447 C CA . ALA A 1 189 ? 16.429 0.397 -11.779 1.00 97.81 189 ALA A CA 1
ATOM 1448 C C . ALA A 1 189 ? 16.733 -0.007 -10.332 1.00 97.81 189 ALA A C 1
ATOM 1450 O O . ALA A 1 189 ? 17.175 -1.119 -10.031 1.00 97.81 189 ALA A O 1
ATOM 1451 N N . LYS A 1 190 ? 16.432 0.896 -9.393 1.00 98.00 190 LYS A N 1
ATOM 1452 C CA . LYS A 1 190 ? 16.467 0.592 -7.960 1.00 98.00 190 LYS A CA 1
ATOM 1453 C C . LYS A 1 190 ? 15.172 -0.109 -7.548 1.00 98.00 190 LYS A C 1
ATOM 1455 O O . LYS A 1 190 ? 14.105 0.496 -7.598 1.00 98.00 190 LYS A O 1
ATOM 1460 N N . VAL A 1 191 ? 15.271 -1.344 -7.058 1.00 98.06 191 VAL A N 1
ATOM 1461 C CA . VAL A 1 191 ? 14.099 -2.163 -6.702 1.00 98.06 191 VAL A CA 1
ATOM 1462 C C . VAL A 1 191 ? 14.030 -2.436 -5.196 1.00 98.06 191 VAL A C 1
ATOM 1464 O O . VAL A 1 191 ? 14.983 -2.933 -4.587 1.00 98.06 191 VAL A O 1
ATOM 1467 N N . THR A 1 192 ? 12.873 -2.155 -4.602 1.00 97.81 192 THR A N 1
ATOM 1468 C CA . THR A 1 192 ? 12.507 -2.573 -3.241 1.00 97.81 192 THR A CA 1
ATOM 1469 C C . THR A 1 192 ? 11.452 -3.669 -3.335 1.00 97.81 192 THR A C 1
ATOM 1471 O O . THR A 1 192 ? 10.508 -3.533 -4.104 1.00 97.81 192 THR A O 1
ATOM 1474 N N . ALA A 1 193 ? 11.585 -4.736 -2.549 1.00 97.62 193 ALA A N 1
ATOM 1475 C CA . ALA A 1 193 ? 10.594 -5.804 -2.460 1.00 97.62 193 ALA A CA 1
ATOM 1476 C C . ALA A 1 193 ? 9.941 -5.808 -1.074 1.00 97.62 193 ALA A C 1
ATOM 1478 O O . ALA A 1 193 ? 10.635 -5.704 -0.058 1.00 97.62 193 ALA A O 1
ATOM 1479 N N . LYS A 1 194 ? 8.621 -5.968 -1.027 1.00 97.31 194 LYS A N 1
ATOM 1480 C CA . LYS A 1 194 ? 7.846 -6.137 0.203 1.00 97.31 194 LYS A CA 1
ATOM 1481 C C . LYS A 1 194 ? 7.302 -7.561 0.230 1.00 97.31 194 LYS A C 1
ATOM 1483 O O . LYS A 1 194 ? 6.511 -7.923 -0.633 1.00 97.31 194 LYS A O 1
ATOM 1488 N N . LYS A 1 195 ? 7.734 -8.386 1.189 1.00 97.62 195 LYS A N 1
ATOM 1489 C CA . LYS A 1 195 ? 7.158 -9.727 1.396 1.00 97.62 195 LYS A CA 1
ATOM 1490 C C . LYS A 1 195 ? 6.041 -9.633 2.425 1.00 97.62 195 LYS A C 1
ATOM 1492 O O . LYS A 1 195 ? 6.285 -9.107 3.509 1.00 97.62 195 LYS A O 1
ATOM 1497 N N . CYS A 1 196 ? 4.862 -10.164 2.116 1.00 97.81 196 CYS A N 1
ATOM 1498 C CA . CYS A 1 196 ? 3.806 -10.298 3.108 1.00 97.81 196 CYS A CA 1
ATOM 1499 C C . CYS A 1 196 ? 4.234 -11.274 4.212 1.00 97.81 196 CYS A C 1
ATOM 1501 O O . CYS A 1 196 ? 4.758 -12.354 3.945 1.00 97.81 196 CYS A O 1
ATOM 1503 N N . LEU A 1 197 ? 4.028 -10.880 5.464 1.00 96.69 197 LEU A N 1
ATOM 1504 C CA . LEU A 1 197 ? 4.307 -11.712 6.625 1.00 96.69 197 LEU A CA 1
ATOM 1505 C C . LEU A 1 197 ? 3.166 -12.685 6.929 1.00 96.69 197 LEU A C 1
ATOM 1507 O O . LEU A 1 197 ? 3.352 -13.534 7.788 1.00 96.69 197 LEU A O 1
ATOM 1511 N N . GLY A 1 198 ? 2.029 -12.604 6.235 1.00 96.56 198 GLY A N 1
ATOM 1512 C CA . GLY A 1 198 ? 0.851 -13.413 6.530 1.00 96.56 198 GLY A CA 1
ATOM 1513 C C . GLY A 1 198 ? 0.056 -12.866 7.710 1.00 96.56 198 GLY A C 1
ATOM 1514 O O . GLY A 1 198 ? 0.014 -11.653 7.925 1.00 96.56 198 GLY A O 1
ATOM 1515 N N . VAL A 1 199 ? -0.564 -13.761 8.476 1.00 96.62 199 VAL A N 1
ATOM 1516 C CA . VAL A 1 199 ? -1.343 -13.415 9.675 1.00 96.62 199 VAL A CA 1
ATOM 1517 C C . VAL A 1 199 ? -1.060 -14.373 10.817 1.00 96.62 199 VAL A C 1
ATOM 1519 O O . VAL A 1 199 ? -0.585 -15.492 10.615 1.00 96.62 199 VAL A O 1
ATOM 1522 N N . ILE A 1 200 ? -1.367 -13.923 12.028 1.00 95.25 200 ILE A N 1
ATOM 1523 C CA . ILE A 1 200 ? -1.430 -14.783 13.203 1.00 95.25 200 ILE A CA 1
ATOM 1524 C C . ILE A 1 200 ? -2.897 -14.908 13.601 1.00 95.25 200 ILE A C 1
ATOM 1526 O O . ILE A 1 200 ? -3.546 -13.894 13.841 1.00 95.25 200 ILE A O 1
ATOM 1530 N N . ALA A 1 201 ? -3.418 -16.126 13.668 1.00 94.12 201 ALA A N 1
ATOM 1531 C CA . ALA A 1 201 ? -4.795 -16.396 14.056 1.00 94.12 201 ALA A CA 1
ATOM 1532 C C . ALA A 1 201 ? -4.853 -17.031 15.448 1.00 94.12 201 ALA A C 1
ATOM 1534 O O . ALA A 1 201 ? -3.919 -17.703 15.898 1.00 94.12 201 ALA A O 1
ATOM 1535 N N . CYS A 1 202 ? -5.962 -16.822 16.153 1.00 92.38 202 CYS A N 1
ATOM 1536 C CA . CYS A 1 202 ? -6.254 -17.643 17.319 1.00 92.38 202 CYS A CA 1
ATOM 1537 C C . CYS A 1 202 ? -6.407 -19.106 16.887 1.00 92.38 202 CYS A C 1
ATOM 1539 O O . CYS A 1 202 ? -7.167 -19.398 15.971 1.00 92.38 202 CYS A O 1
ATOM 1541 N N . SER A 1 203 ? -5.729 -20.017 17.586 1.00 89.06 203 SER A N 1
ATOM 1542 C CA . SER A 1 203 ? -5.832 -21.461 17.341 1.00 89.06 203 SER A CA 1
ATOM 1543 C C . SER A 1 203 ? -7.212 -22.035 17.672 1.00 89.06 203 SER A C 1
ATOM 1545 O O . SER A 1 203 ? -7.539 -23.143 17.261 1.00 89.06 203 SER A O 1
ATOM 1547 N N . ASN A 1 204 ? -8.032 -21.302 18.431 1.00 89.12 204 ASN A N 1
ATOM 1548 C CA . ASN A 1 204 ? -9.434 -21.640 18.615 1.00 89.12 204 ASN A CA 1
ATOM 1549 C C . ASN A 1 204 ? -10.259 -21.056 17.460 1.00 89.12 204 ASN A C 1
ATOM 1551 O O . ASN A 1 204 ? -10.468 -19.841 17.402 1.00 89.12 204 ASN A O 1
ATOM 1555 N N . GLU A 1 205 ? -10.791 -21.931 16.606 1.00 87.00 205 GLU A N 1
ATOM 1556 C CA . GLU A 1 205 ? -11.632 -21.577 15.455 1.00 87.00 205 GLU A CA 1
ATOM 1557 C C . GLU A 1 205 ? -12.825 -20.681 15.830 1.00 87.00 205 GLU A C 1
ATOM 1559 O O . GLU A 1 205 ? -13.219 -19.814 15.052 1.00 87.00 205 GLU A O 1
ATOM 1564 N N . SER A 1 206 ? -13.373 -20.816 17.045 1.00 88.94 206 SER A N 1
ATOM 1565 C CA . SER A 1 206 ? -14.505 -19.997 17.493 1.00 88.94 206 SER A CA 1
ATOM 1566 C C . SER A 1 206 ? -14.115 -18.575 17.907 1.00 88.94 206 SER A C 1
ATOM 1568 O O . SER A 1 206 ? -14.994 -17.740 18.114 1.00 88.94 206 SER A O 1
ATOM 1570 N N . CYS A 1 207 ? -12.824 -18.292 18.112 1.00 90.25 207 CYS A N 1
ATOM 1571 C CA . CYS A 1 207 ? -12.361 -16.973 18.536 1.00 90.25 207 CYS A CA 1
ATOM 1572 C C . CYS A 1 207 ? -12.355 -15.976 17.373 1.00 90.25 207 CYS A C 1
ATOM 1574 O O . CYS A 1 207 ? -12.667 -14.806 17.585 1.00 90.25 207 CYS A O 1
ATOM 1576 N N . GLY A 1 208 ? -11.982 -16.423 16.166 1.00 87.25 208 GLY A N 1
ATOM 1577 C CA . GLY A 1 208 ? -11.933 -15.589 14.959 1.00 87.25 208 GLY A CA 1
ATOM 1578 C C . GLY A 1 208 ? -10.965 -14.398 15.021 1.00 87.25 208 GLY A C 1
ATOM 1579 O O . GLY A 1 208 ? -10.977 -13.561 14.123 1.00 87.25 208 GLY A O 1
ATOM 1580 N N . ALA A 1 209 ? -10.143 -14.283 16.071 1.00 90.00 209 ALA A N 1
ATOM 1581 C CA . ALA A 1 209 ? -9.212 -13.173 16.230 1.00 90.00 209 ALA A CA 1
ATOM 1582 C C . ALA A 1 209 ? -8.005 -13.329 15.300 1.00 90.00 209 ALA A C 1
ATOM 1584 O O . ALA A 1 209 ? -7.376 -14.390 15.252 1.00 90.00 209 ALA A O 1
ATOM 1585 N N . ILE A 1 210 ? -7.674 -12.244 14.601 1.00 92.75 210 ILE A N 1
ATOM 1586 C CA . ILE A 1 210 ? -6.587 -12.174 13.626 1.00 92.75 210 ILE A CA 1
ATOM 1587 C C . ILE A 1 210 ? -5.686 -11.004 13.999 1.00 92.75 210 ILE A C 1
ATOM 1589 O O . ILE A 1 210 ? -6.156 -9.897 14.259 1.00 92.75 210 ILE A O 1
ATOM 1593 N N . PHE A 1 211 ? -4.385 -11.260 14.030 1.00 92.69 211 PHE A N 1
ATOM 1594 C CA . PHE A 1 211 ? -3.368 -10.337 14.505 1.00 92.69 211 PHE A CA 1
ATOM 1595 C C . PHE A 1 211 ? -2.308 -10.085 13.437 1.00 92.69 211 PHE A C 1
ATOM 1597 O O . PHE A 1 211 ? -1.950 -10.969 12.652 1.00 92.69 211 PHE A O 1
ATOM 1604 N N . CYS A 1 212 ? -1.750 -8.875 13.475 1.00 93.62 212 CYS A N 1
ATOM 1605 C CA . CYS A 1 212 ? -0.585 -8.498 12.692 1.00 93.62 212 CYS A CA 1
ATOM 1606 C C . CYS A 1 212 ? 0.659 -9.273 13.172 1.00 93.62 212 CYS A C 1
ATOM 1608 O O . CYS A 1 212 ? 1.014 -9.181 14.359 1.00 93.62 212 CYS A O 1
ATOM 1610 N N . PRO A 1 213 ? 1.352 -10.026 12.295 1.00 94.12 213 PRO A N 1
ATOM 1611 C CA . PRO A 1 213 ? 2.650 -10.589 12.635 1.00 94.12 213 PRO A CA 1
ATOM 1612 C C . PRO A 1 213 ? 3.661 -9.476 12.920 1.00 94.12 213 PRO A C 1
ATOM 1614 O O . PRO A 1 213 ? 3.804 -8.531 12.142 1.00 94.12 213 PRO A O 1
ATOM 1617 N N . ARG A 1 214 ? 4.414 -9.593 14.016 1.00 91.69 214 ARG A N 1
ATOM 1618 C CA . ARG A 1 214 ? 5.515 -8.663 14.298 1.00 91.69 214 ARG A CA 1
ATOM 1619 C C . ARG A 1 214 ? 6.654 -8.874 13.296 1.00 91.69 214 ARG A C 1
ATOM 1621 O O . ARG A 1 214 ? 7.000 -10.000 12.950 1.00 91.69 214 ARG A O 1
ATOM 1628 N N . VAL A 1 215 ? 7.280 -7.776 12.871 1.00 88.19 215 VAL A N 1
ATOM 1629 C CA . VAL A 1 215 ? 8.371 -7.795 11.877 1.00 88.19 215 VAL A CA 1
ATOM 1630 C C . VAL A 1 215 ? 9.655 -8.419 12.441 1.00 88.19 215 VAL A C 1
ATOM 1632 O O . VAL A 1 215 ? 10.417 -9.053 11.701 1.00 88.19 215 VAL A O 1
ATOM 1635 N N . SER A 1 216 ? 9.912 -8.262 13.747 1.00 89.69 216 SER A N 1
ATOM 1636 C CA . SER A 1 216 ? 11.104 -8.831 14.378 1.00 89.69 216 SER A CA 1
ATOM 1637 C C . SER A 1 216 ? 10.940 -10.342 14.617 1.00 89.69 216 SER A C 1
ATOM 1639 O O . SER A 1 216 ? 9.928 -10.764 15.184 1.00 89.69 216 SER A O 1
ATOM 1641 N N . PRO A 1 217 ? 11.934 -11.173 14.241 1.00 88.25 217 PRO A N 1
ATOM 1642 C CA . PRO A 1 217 ? 11.850 -12.624 14.417 1.00 88.25 217 PRO A CA 1
ATOM 1643 C C . PRO A 1 217 ? 11.605 -13.054 15.869 1.00 88.25 217 PRO A C 1
ATOM 1645 O O . PRO A 1 217 ? 10.828 -13.968 16.120 1.00 88.25 217 PRO A O 1
ATOM 1648 N N . GLU A 1 218 ? 12.225 -12.367 16.830 1.00 91.62 218 GLU A N 1
ATOM 1649 C CA . GLU A 1 218 ? 12.080 -12.668 18.258 1.00 91.62 218 GLU A CA 1
ATOM 1650 C C . GLU A 1 218 ? 10.655 -12.425 18.766 1.00 91.62 218 GLU A C 1
ATOM 1652 O O . GLU A 1 218 ? 10.112 -13.241 19.510 1.00 91.62 218 GLU A O 1
ATOM 1657 N N . ASN A 1 219 ? 10.021 -11.319 18.362 1.00 89.62 219 ASN A N 1
ATOM 1658 C CA . ASN A 1 219 ? 8.653 -11.030 18.788 1.00 89.62 219 ASN A CA 1
ATOM 1659 C C . ASN A 1 219 ? 7.641 -11.896 18.039 1.00 89.62 219 ASN A C 1
ATOM 1661 O O . ASN A 1 219 ? 6.646 -12.299 18.638 1.00 89.62 219 ASN A O 1
ATOM 1665 N N . LEU A 1 220 ? 7.914 -12.236 16.775 1.00 89.50 220 LEU A N 1
ATOM 1666 C CA . LEU A 1 220 ? 7.110 -13.201 16.032 1.00 89.50 220 LEU A CA 1
ATOM 1667 C C . LEU A 1 220 ? 7.116 -14.570 16.729 1.00 89.50 220 LEU A C 1
ATOM 1669 O O . LEU A 1 220 ? 6.051 -15.129 16.975 1.00 89.50 220 LEU A O 1
ATOM 1673 N N . ALA A 1 221 ? 8.288 -15.063 17.140 1.00 90.25 221 ALA A N 1
ATOM 1674 C CA . ALA A 1 221 ? 8.405 -16.322 17.878 1.00 90.25 221 ALA A CA 1
ATOM 1675 C C . ALA A 1 221 ? 7.616 -16.299 19.202 1.00 90.25 221 ALA A C 1
ATOM 1677 O O . ALA A 1 221 ? 6.946 -17.272 19.551 1.00 90.25 221 ALA A O 1
ATOM 1678 N N . LYS A 1 222 ? 7.624 -15.167 19.921 1.00 90.12 222 LYS A N 1
ATOM 1679 C CA . LYS A 1 222 ? 6.810 -14.989 21.138 1.00 90.12 222 LYS A CA 1
ATOM 1680 C C . LYS A 1 222 ? 5.306 -15.036 20.853 1.00 90.12 222 LYS A C 1
ATOM 1682 O O . LYS A 1 222 ? 4.570 -15.610 21.651 1.00 90.12 222 LYS A O 1
ATOM 1687 N N . GLN A 1 223 ? 4.840 -14.456 19.742 1.00 87.50 223 GLN A N 1
ATOM 1688 C CA . GLN A 1 223 ? 3.426 -14.532 19.349 1.00 87.50 223 GLN A CA 1
ATOM 1689 C C . GLN A 1 223 ? 3.023 -15.966 18.972 1.00 87.50 223 GLN A C 1
ATOM 1691 O O . GLN A 1 223 ? 1.958 -16.433 19.370 1.00 87.50 223 GLN A O 1
ATOM 1696 N N . GLN A 1 224 ? 3.900 -16.682 18.265 1.00 89.25 224 GLN A N 1
ATOM 1697 C CA . GLN A 1 224 ? 3.672 -18.058 17.810 1.00 89.25 224 GLN A CA 1
ATOM 1698 C C . GLN A 1 224 ? 3.577 -19.080 18.948 1.00 89.25 224 GLN A C 1
ATOM 1700 O O . GLN A 1 224 ? 2.939 -20.113 18.788 1.00 89.25 224 GLN A O 1
ATOM 1705 N N . ALA A 1 225 ? 4.143 -18.797 20.124 1.00 84.00 225 ALA A N 1
ATOM 1706 C CA . ALA A 1 225 ? 4.041 -19.693 21.277 1.00 84.00 225 ALA A CA 1
ATOM 1707 C C . ALA A 1 225 ? 2.593 -19.937 21.757 1.00 84.00 225 ALA A C 1
ATOM 1709 O O . ALA A 1 225 ? 2.362 -20.841 22.557 1.00 84.00 225 ALA A O 1
ATOM 1710 N N . ARG A 1 226 ? 1.625 -19.114 21.326 1.00 81.75 226 ARG A N 1
ATOM 1711 C CA . ARG A 1 226 ? 0.224 -19.175 21.782 1.00 81.75 226 ARG A CA 1
ATOM 1712 C C . ARG A 1 226 ? -0.808 -19.131 20.655 1.00 81.75 226 ARG A C 1
ATOM 1714 O O . ARG A 1 226 ? -1.998 -19.230 20.941 1.00 81.75 226 ARG A O 1
ATOM 1721 N N . LEU A 1 227 ? -0.377 -18.925 19.414 1.00 92.75 227 LEU A N 1
ATOM 1722 C CA . LEU A 1 227 ? -1.237 -18.600 18.279 1.00 92.75 227 LEU A CA 1
ATOM 1723 C C . LEU A 1 227 ? -0.746 -19.317 17.019 1.00 92.75 227 LEU A C 1
ATOM 1725 O O . LEU A 1 227 ? 0.432 -19.660 16.913 1.00 92.75 227 LEU A O 1
ATOM 1729 N N . GLU A 1 228 ? -1.641 -19.514 16.058 1.00 94.12 228 GLU A N 1
ATOM 1730 C CA . GLU A 1 228 ? -1.318 -20.163 14.791 1.00 94.12 228 GLU A CA 1
ATOM 1731 C C . GLU A 1 228 ? -0.795 -19.140 13.782 1.00 94.12 228 GLU A C 1
ATOM 1733 O O . GLU A 1 228 ? -1.336 -18.043 13.642 1.00 94.12 228 GLU A O 1
ATOM 1738 N N . TYR A 1 229 ? 0.288 -19.482 13.086 1.00 95.62 229 TYR A N 1
ATOM 1739 C CA . TYR A 1 229 ? 0.892 -18.619 12.079 1.00 95.62 229 TYR A CA 1
ATOM 1740 C C . TYR A 1 229 ? 0.582 -19.118 10.672 1.00 95.62 229 TYR A C 1
ATOM 1742 O O . TYR A 1 229 ? 0.962 -20.229 10.306 1.00 95.62 229 TYR A O 1
ATOM 1750 N N . HIS A 1 230 ? -0.030 -18.253 9.866 1.00 95.56 230 HIS A N 1
ATOM 1751 C CA . HIS A 1 230 ? -0.359 -18.528 8.473 1.00 95.56 230 HIS A CA 1
ATOM 1752 C C . HIS A 1 230 ? 0.543 -17.680 7.568 1.00 95.56 230 HIS A C 1
ATOM 1754 O O . HIS A 1 230 ? 0.276 -16.486 7.394 1.00 95.56 230 HIS A O 1
ATOM 1760 N N . PRO A 1 231 ? 1.632 -18.248 7.015 1.00 96.31 231 PRO A N 1
ATOM 1761 C CA . PRO A 1 231 ? 2.535 -17.511 6.141 1.00 96.31 231 PRO A CA 1
ATOM 1762 C C . PRO A 1 231 ? 1.855 -17.142 4.819 1.00 96.31 231 PRO A C 1
ATOM 1764 O O . PRO A 1 231 ? 0.903 -17.784 4.381 1.00 96.31 231 PRO A O 1
ATOM 1767 N N . CYS A 1 232 ? 2.393 -16.120 4.157 1.00 97.19 232 CYS A N 1
ATOM 1768 C CA . CYS A 1 232 ? 1.933 -15.674 2.849 1.00 97.19 232 CYS A CA 1
ATOM 1769 C C . CYS A 1 232 ? 3.103 -15.582 1.871 1.00 97.19 232 CYS A C 1
ATOM 1771 O O . CYS A 1 232 ? 4.174 -15.062 2.199 1.00 97.19 232 CYS A O 1
ATOM 1773 N N . GLU A 1 233 ? 2.886 -16.066 0.651 1.00 96.88 233 GLU A N 1
ATOM 1774 C CA . GLU A 1 233 ? 3.889 -16.010 -0.416 1.00 96.88 233 GLU A CA 1
ATOM 1775 C C . GLU A 1 233 ? 3.774 -14.761 -1.296 1.00 96.88 233 GLU A C 1
ATOM 1777 O O . GLU A 1 233 ? 4.656 -14.521 -2.123 1.00 96.88 233 GLU A O 1
ATOM 1782 N N . SER A 1 234 ? 2.753 -13.923 -1.079 1.00 97.62 234 SER A N 1
ATOM 1783 C CA . SER A 1 234 ? 2.607 -12.650 -1.787 1.00 97.62 234 SER A CA 1
ATOM 1784 C C . SER A 1 234 ? 3.821 -11.741 -1.562 1.00 97.62 234 SER A C 1
ATOM 1786 O O . SER A 1 234 ? 4.335 -11.572 -0.444 1.00 97.62 234 SER A O 1
ATOM 1788 N N . ARG A 1 235 ? 4.290 -11.148 -2.661 1.00 97.75 235 ARG A N 1
ATOM 1789 C CA . ARG A 1 235 ? 5.382 -10.175 -2.696 1.00 97.75 235 ARG A CA 1
ATOM 1790 C C . ARG A 1 235 ? 5.039 -9.074 -3.676 1.00 97.75 235 ARG A C 1
ATOM 1792 O O . ARG A 1 235 ? 4.691 -9.374 -4.809 1.00 97.75 235 ARG A O 1
ATOM 1799 N N . SER A 1 236 ? 5.235 -7.829 -3.275 1.00 97.88 236 SER A N 1
ATOM 1800 C CA . SER A 1 236 ? 5.170 -6.694 -4.190 1.00 97.88 236 SER A CA 1
ATOM 1801 C C . SER A 1 236 ? 6.541 -6.067 -4.394 1.00 97.88 236 SER A C 1
ATOM 1803 O O . SER A 1 236 ? 7.461 -6.227 -3.582 1.00 97.88 236 SER A O 1
ATOM 1805 N N . TYR A 1 237 ? 6.686 -5.360 -5.506 1.00 98.19 237 TYR A N 1
ATOM 1806 C CA . TYR A 1 237 ? 7.914 -4.700 -5.909 1.00 98.19 237 TYR A CA 1
ATOM 1807 C C . TYR A 1 237 ? 7.623 -3.240 -6.224 1.00 98.19 237 TYR A C 1
ATOM 1809 O O . TYR A 1 237 ? 6.664 -2.925 -6.919 1.00 98.19 237 TYR A O 1
ATOM 1817 N N . LEU A 1 238 ? 8.481 -2.357 -5.725 1.00 98.38 238 LEU A N 1
ATOM 1818 C CA . LEU A 1 238 ? 8.513 -0.954 -6.106 1.00 98.38 238 LEU A CA 1
ATOM 1819 C C . LEU A 1 238 ? 9.826 -0.685 -6.830 1.00 98.38 238 LEU A C 1
ATOM 1821 O O . LEU A 1 238 ? 10.907 -0.763 -6.230 1.00 98.38 238 LEU A O 1
ATOM 1825 N N . ILE A 1 239 ? 9.723 -0.366 -8.111 1.00 98.31 239 ILE A N 1
ATOM 1826 C CA . ILE A 1 239 ? 10.847 -0.080 -8.991 1.00 98.31 239 ILE A CA 1
ATOM 1827 C C . ILE A 1 239 ? 10.937 1.431 -9.191 1.00 98.31 239 ILE A C 1
ATOM 1829 O O . ILE A 1 239 ? 9.944 2.071 -9.510 1.00 98.31 239 ILE A O 1
ATOM 1833 N N . ARG A 1 240 ? 12.123 2.007 -8.978 1.00 98.44 240 ARG A N 1
ATOM 1834 C CA . ARG A 1 240 ? 12.400 3.449 -9.073 1.00 98.44 240 ARG A CA 1
ATOM 1835 C C . ARG A 1 240 ? 13.464 3.703 -10.132 1.00 98.44 240 ARG A C 1
ATOM 1837 O O . ARG A 1 240 ? 14.573 3.171 -10.003 1.00 98.44 240 ARG A O 1
ATOM 1844 N N . TYR A 1 241 ? 13.135 4.495 -11.148 1.00 98.44 241 TYR A N 1
ATOM 1845 C CA . TYR A 1 241 ? 13.978 4.697 -12.330 1.00 98.44 241 TYR A CA 1
ATOM 1846 C C . TYR A 1 241 ? 13.719 6.042 -13.024 1.00 98.44 241 TYR A C 1
ATOM 1848 O O . TYR A 1 241 ? 12.769 6.749 -12.707 1.00 98.44 241 TYR A O 1
ATOM 1856 N N . GLY A 1 242 ? 14.561 6.392 -13.993 1.00 98.12 242 GLY A N 1
ATOM 1857 C CA . GLY A 1 242 ? 14.362 7.542 -14.874 1.00 98.12 242 GLY A CA 1
ATOM 1858 C C . GLY A 1 242 ? 14.650 8.915 -14.264 1.00 98.12 242 GLY A C 1
ATOM 1859 O O . GLY A 1 242 ? 14.373 9.910 -14.923 1.00 98.12 242 GLY A O 1
ATOM 1860 N N . GLN A 1 243 ? 15.216 9.004 -13.056 1.00 98.44 243 GLN A N 1
ATOM 1861 C CA . GLN A 1 243 ? 15.511 10.298 -12.433 1.00 98.44 243 GLN A CA 1
ATOM 1862 C C . GLN A 1 243 ? 16.603 11.063 -13.198 1.00 98.44 243 GLN A C 1
ATOM 1864 O O . GLN A 1 243 ? 17.722 10.567 -13.362 1.00 98.44 243 GLN A O 1
ATOM 1869 N N . ILE A 1 244 ? 16.308 12.302 -13.590 1.00 98.25 244 ILE A N 1
ATOM 1870 C CA . ILE A 1 244 ? 17.208 13.206 -14.310 1.00 98.25 244 ILE A CA 1
ATOM 1871 C C . ILE A 1 244 ? 17.951 14.100 -13.311 1.00 98.25 244 ILE A C 1
ATOM 1873 O O . ILE A 1 244 ? 17.358 14.932 -12.624 1.00 98.25 244 ILE A O 1
ATOM 1877 N N . GLY A 1 245 ? 19.277 13.950 -13.236 1.00 96.94 245 GLY A N 1
ATOM 1878 C CA . GLY A 1 245 ? 20.100 14.710 -12.293 1.00 96.94 245 GLY A CA 1
ATOM 1879 C C . GLY A 1 245 ? 19.599 14.545 -10.855 1.00 96.94 245 GLY A C 1
ATOM 1880 O O . GLY A 1 245 ? 19.335 13.431 -10.419 1.00 96.94 245 GLY A O 1
ATOM 1881 N N . ASN A 1 246 ? 19.429 15.652 -10.134 1.00 97.38 246 ASN A N 1
ATOM 1882 C CA . ASN A 1 246 ? 18.905 15.645 -8.763 1.00 97.38 246 ASN A CA 1
ATOM 1883 C C . ASN A 1 246 ? 17.395 15.932 -8.684 1.00 97.38 246 ASN A C 1
ATOM 1885 O O . ASN A 1 246 ? 16.863 16.056 -7.582 1.00 97.38 246 ASN A O 1
ATOM 1889 N N . ASP A 1 247 ? 16.696 16.046 -9.816 1.00 97.81 247 ASP A N 1
ATOM 1890 C CA . ASP A 1 247 ? 15.280 16.410 -9.837 1.00 97.81 247 ASP A CA 1
ATOM 1891 C C . ASP A 1 247 ? 14.397 15.192 -9.539 1.00 97.81 247 ASP A C 1
ATOM 1893 O O . ASP A 1 247 ? 14.156 14.345 -10.400 1.00 97.81 247 ASP A O 1
ATOM 1897 N N . ILE A 1 248 ? 13.917 15.095 -8.299 1.00 97.56 248 ILE A N 1
ATOM 1898 C CA . ILE A 1 248 ? 13.062 13.990 -7.851 1.00 97.56 248 ILE A CA 1
ATOM 1899 C C . ILE A 1 248 ? 11.703 13.957 -8.564 1.00 97.56 248 ILE A C 1
ATOM 1901 O O . ILE A 1 248 ? 11.119 12.883 -8.671 1.00 97.56 248 ILE A O 1
ATOM 1905 N N . SER A 1 249 ? 11.221 15.080 -9.110 1.00 97.62 249 SER A N 1
ATOM 1906 C CA . SER A 1 249 ? 9.932 15.122 -9.817 1.00 97.62 249 SER A CA 1
ATOM 1907 C C . SER A 1 249 ? 9.939 14.303 -11.112 1.00 97.62 249 SER A C 1
ATOM 1909 O O . SER A 1 249 ? 8.899 13.815 -11.547 1.00 97.62 249 SER A O 1
ATOM 1911 N N . THR A 1 250 ? 11.126 14.080 -11.684 1.00 98.00 250 THR A N 1
ATOM 1912 C CA . THR A 1 250 ? 11.328 13.244 -12.877 1.00 98.00 250 THR A CA 1
ATOM 1913 C C . THR A 1 250 ? 11.400 11.748 -12.568 1.00 98.00 250 THR A C 1
ATOM 1915 O O . THR A 1 250 ? 11.443 10.929 -13.486 1.00 98.00 250 THR A O 1
ATOM 1918 N N . LEU A 1 251 ? 11.440 11.370 -11.285 1.00 98.38 251 LEU A N 1
ATOM 1919 C CA . LEU A 1 251 ? 11.519 9.976 -10.879 1.00 98.38 251 LEU A CA 1
ATOM 1920 C C . LEU A 1 251 ? 10.231 9.242 -11.270 1.00 98.38 251 LEU A C 1
ATOM 1922 O O . LEU A 1 251 ? 9.126 9.641 -10.904 1.00 98.38 251 LEU A O 1
ATOM 1926 N N . ARG A 1 252 ? 10.389 8.132 -11.988 1.00 98.19 252 ARG A N 1
ATOM 1927 C CA . ARG A 1 252 ? 9.302 7.231 -12.364 1.00 98.19 252 ARG A CA 1
ATOM 1928 C C . ARG A 1 252 ? 9.266 6.038 -11.426 1.00 98.19 252 ARG A C 1
ATOM 1930 O O . ARG A 1 252 ? 10.303 5.561 -10.945 1.00 98.19 252 ARG A O 1
ATOM 1937 N N . TYR A 1 253 ? 8.059 5.544 -11.203 1.00 98.56 253 TYR A N 1
ATOM 1938 C CA . TYR A 1 253 ? 7.795 4.402 -10.354 1.00 98.56 253 TYR A CA 1
ATOM 1939 C C . TYR A 1 253 ? 7.075 3.341 -11.171 1.00 98.56 253 TYR A C 1
ATOM 1941 O O . TYR A 1 253 ? 6.218 3.659 -11.984 1.00 98.56 253 TYR A O 1
ATOM 1949 N N . GLN A 1 254 ? 7.418 2.081 -10.946 1.00 98.38 254 GLN A N 1
ATOM 1950 C CA . GLN A 1 254 ? 6.599 0.959 -11.382 1.00 98.38 254 GLN A CA 1
ATOM 1951 C C . GLN A 1 254 ? 6.299 0.107 -10.154 1.00 98.38 254 GLN A C 1
ATOM 1953 O O . GLN A 1 254 ? 7.218 -0.345 -9.459 1.00 98.38 254 GLN A O 1
ATOM 1958 N N . TYR A 1 255 ? 5.018 -0.062 -9.857 1.00 98.44 255 TYR A N 1
ATOM 1959 C CA . TYR A 1 255 ? 4.541 -0.942 -8.805 1.00 98.44 255 TYR A CA 1
ATOM 1960 C C . TYR A 1 255 ? 4.109 -2.264 -9.418 1.00 98.44 255 TYR A C 1
ATOM 1962 O O . TYR A 1 255 ? 3.356 -2.281 -10.383 1.00 98.44 255 TYR A O 1
ATOM 1970 N N . ILE A 1 256 ? 4.559 -3.374 -8.846 1.00 98.25 256 ILE A N 1
ATOM 1971 C CA . ILE A 1 256 ? 4.149 -4.716 -9.254 1.00 98.25 256 ILE A CA 1
ATOM 1972 C C . ILE A 1 256 ? 3.601 -5.416 -8.023 1.00 98.25 256 ILE A C 1
ATOM 1974 O O . ILE A 1 256 ? 4.337 -5.623 -7.054 1.00 98.25 256 ILE A O 1
ATOM 1978 N N . ASN A 1 257 ? 2.331 -5.799 -8.066 1.00 98.25 257 ASN A N 1
ATOM 1979 C CA . ASN A 1 257 ? 1.734 -6.652 -7.058 1.00 98.25 257 ASN A CA 1
ATOM 1980 C C . ASN A 1 257 ? 1.906 -8.127 -7.420 1.00 98.25 257 ASN A C 1
ATOM 1982 O O . ASN A 1 257 ? 1.822 -8.521 -8.585 1.00 98.25 257 ASN A O 1
ATOM 1986 N N . GLY A 1 258 ? 2.160 -8.940 -6.401 1.00 96.62 258 GLY A N 1
ATOM 1987 C CA . GLY A 1 258 ? 2.382 -10.369 -6.565 1.00 96.62 258 GLY A CA 1
ATOM 1988 C C . GLY A 1 258 ? 1.095 -11.193 -6.622 1.00 96.62 258 GLY A C 1
ATOM 1989 O O . GLY A 1 258 ? 0.005 -10.662 -6.835 1.00 96.62 258 GLY A O 1
ATOM 1990 N N . PRO A 1 259 ? 1.220 -12.512 -6.401 1.00 97.25 259 PRO A N 1
ATOM 1991 C CA . PRO A 1 259 ? 0.082 -13.415 -6.293 1.00 97.25 259 PRO A CA 1
ATOM 1992 C C . PRO A 1 259 ? -0.930 -12.992 -5.220 1.00 97.25 259 PRO A C 1
ATOM 1994 O O . PRO A 1 259 ? -0.554 -12.317 -4.258 1.00 97.25 259 PRO A O 1
ATOM 1997 N N . PRO A 1 260 ? -2.195 -13.437 -5.335 1.00 97.88 260 PRO A N 1
ATOM 1998 C CA . PRO A 1 260 ? -3.203 -13.197 -4.314 1.00 97.88 260 PRO A CA 1
ATOM 1999 C C . PRO A 1 260 ? -2.771 -13.617 -2.903 1.00 97.88 260 PRO A C 1
ATOM 2001 O O . PRO A 1 260 ? -2.111 -14.641 -2.713 1.00 97.88 260 PRO A O 1
ATOM 2004 N N . HIS A 1 261 ? -3.193 -12.850 -1.901 1.00 97.69 261 HIS A N 1
ATOM 2005 C CA . HIS A 1 261 ? -3.010 -13.183 -0.492 1.00 97.69 261 HIS A CA 1
ATOM 2006 C C . HIS A 1 261 ? -3.894 -14.374 -0.098 1.00 97.69 261 HIS A C 1
ATOM 2008 O O . HIS A 1 261 ? -5.099 -14.376 -0.334 1.00 97.69 261 HIS A O 1
ATOM 2014 N N . SER A 1 262 ? -3.301 -15.380 0.548 1.00 97.06 262 SER A N 1
ATOM 2015 C CA . SER A 1 262 ? -3.970 -16.618 0.982 1.00 97.06 262 SER A CA 1
ATOM 2016 C C . SER A 1 262 ? -4.551 -16.538 2.399 1.00 97.06 262 SER A C 1
ATOM 2018 O O . SER A 1 262 ? -4.685 -17.554 3.075 1.00 97.06 262 SER A O 1
ATOM 2020 N N . HIS A 1 263 ? -4.801 -15.328 2.884 1.00 96.00 263 HIS A N 1
ATOM 2021 C CA . HIS A 1 263 ? -5.287 -15.053 4.230 1.00 96.00 263 HIS A CA 1
ATOM 2022 C C . HIS A 1 263 ? -6.183 -13.815 4.210 1.00 96.00 263 HIS A C 1
ATOM 2024 O O . HIS A 1 263 ? -6.213 -13.079 3.220 1.00 96.00 263 HIS A O 1
ATOM 2030 N N . SER A 1 264 ? -6.888 -13.566 5.311 1.00 95.44 264 SER A N 1
ATOM 2031 C CA . SER A 1 264 ? -7.707 -12.367 5.467 1.00 95.44 264 SER A CA 1
ATOM 2032 C C . SER A 1 264 ? -6.880 -11.103 5.671 1.00 95.44 264 SER A C 1
ATOM 2034 O O . SER A 1 264 ? -5.686 -11.138 5.987 1.00 95.44 264 SER A O 1
ATOM 2036 N N . ARG A 1 265 ? -7.549 -9.957 5.569 1.00 94.88 265 ARG A N 1
ATOM 2037 C CA . ARG A 1 265 ? -7.003 -8.673 6.011 1.00 94.88 265 ARG A CA 1
ATOM 2038 C C . ARG A 1 265 ? -6.776 -8.676 7.529 1.00 94.88 265 ARG A C 1
ATOM 2040 O O . ARG A 1 265 ? -7.370 -9.472 8.261 1.00 94.88 265 ARG A O 1
ATOM 2047 N N . ILE A 1 266 ? -5.901 -7.784 7.985 1.00 92.25 266 ILE A N 1
ATOM 2048 C CA . ILE A 1 266 ? -5.561 -7.597 9.401 1.00 92.25 266 ILE A CA 1
ATOM 2049 C C . ILE A 1 266 ? -6.350 -6.391 9.927 1.00 92.25 266 ILE A C 1
ATOM 2051 O O . ILE A 1 266 ? -6.317 -5.352 9.272 1.00 92.25 266 ILE A O 1
ATOM 2055 N N . PRO A 1 267 ? -7.038 -6.496 11.076 1.00 86.12 267 PRO A N 1
ATOM 2056 C CA . PRO A 1 267 ? -7.859 -5.402 11.602 1.00 86.12 267 PRO A CA 1
ATOM 2057 C C . PRO A 1 267 ? -7.033 -4.223 12.138 1.00 86.12 267 PRO A C 1
ATOM 2059 O O . PRO A 1 267 ? -7.493 -3.089 12.111 1.00 86.12 267 PRO A O 1
ATOM 2062 N N . ASP A 1 268 ? -5.819 -4.489 12.621 1.00 83.94 268 ASP A N 1
ATOM 2063 C CA . ASP A 1 268 ? -4.895 -3.482 13.149 1.00 83.94 268 ASP A CA 1
ATOM 2064 C C . ASP A 1 268 ? -4.089 -2.864 11.998 1.00 83.94 268 ASP A C 1
ATOM 2066 O O . ASP A 1 268 ? -3.092 -3.433 11.536 1.00 83.94 268 ASP A O 1
ATOM 2070 N N . ILE A 1 269 ? -4.592 -1.749 11.470 1.00 85.81 269 ILE A N 1
ATOM 2071 C CA . ILE A 1 269 ? -3.950 -0.981 10.406 1.00 85.81 269 ILE A CA 1
ATOM 2072 C C . ILE A 1 269 ? -2.901 -0.057 11.059 1.00 85.81 269 ILE A C 1
ATOM 2074 O O . ILE A 1 269 ? -2.985 0.296 12.225 1.00 85.81 269 ILE A O 1
ATOM 2078 N N . ALA A 1 270 ? -1.817 0.261 10.346 1.00 82.56 270 ALA A N 1
ATOM 2079 C CA . ALA A 1 270 ? -0.718 1.061 10.911 1.00 82.56 270 ALA A CA 1
ATOM 2080 C C . ALA A 1 270 ? -0.727 2.529 10.459 1.00 82.56 270 ALA A C 1
ATOM 2082 O O . ALA A 1 270 ? 0.060 3.341 10.947 1.00 82.56 270 ALA A O 1
ATOM 2083 N N . HIS A 1 271 ? -1.518 2.851 9.437 1.00 88.06 271 HIS A N 1
ATOM 2084 C CA . HIS A 1 271 ? -1.576 4.174 8.833 1.00 88.06 271 HIS A CA 1
ATOM 2085 C C . HIS A 1 271 ? -2.883 4.367 8.074 1.00 88.06 271 HIS A C 1
ATOM 2087 O O . HIS A 1 271 ? -3.445 3.421 7.540 1.00 88.06 271 HIS A O 1
ATOM 2093 N N . THR A 1 272 ? -3.320 5.614 7.968 1.00 91.56 272 THR A N 1
ATOM 2094 C CA . THR A 1 272 ? -4.421 6.007 7.092 1.00 91.56 272 THR A CA 1
ATOM 2095 C C . THR A 1 272 ? -4.012 6.014 5.624 1.00 91.56 272 THR A C 1
ATOM 2097 O O . THR A 1 272 ? -2.866 6.314 5.259 1.00 91.56 272 THR A O 1
ATOM 2100 N N . THR A 1 273 ? -4.998 5.788 4.771 1.00 92.19 273 THR A N 1
ATOM 2101 C CA . THR A 1 273 ? -4.959 6.055 3.3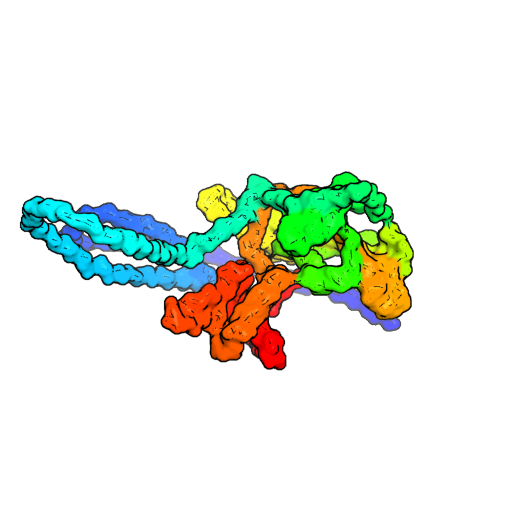34 1.00 92.19 273 THR A CA 1
ATOM 2102 C C . THR A 1 273 ? -4.978 7.562 3.042 1.00 92.19 273 THR A C 1
ATOM 2104 O O . THR A 1 273 ? -5.353 8.388 3.878 1.00 92.19 273 THR A O 1
ATOM 2107 N N . ALA A 1 274 ? -4.607 7.945 1.818 1.00 91.94 274 ALA A N 1
ATOM 2108 C CA . ALA A 1 274 ? -4.701 9.336 1.367 1.00 91.94 274 ALA A CA 1
ATOM 2109 C C . ALA A 1 274 ? -6.150 9.861 1.374 1.00 91.94 274 ALA A C 1
ATOM 2111 O O . ALA A 1 274 ? -6.406 11.011 1.738 1.00 91.94 274 ALA A O 1
ATOM 2112 N N . ALA A 1 275 ? -7.107 9.006 1.009 1.00 90.75 275 ALA A N 1
ATOM 2113 C CA . ALA A 1 275 ? -8.526 9.334 1.003 1.00 90.75 275 ALA A CA 1
ATOM 2114 C C . ALA A 1 275 ? -9.079 9.539 2.420 1.00 90.75 275 ALA A C 1
ATOM 2116 O O . ALA A 1 275 ? -9.890 10.436 2.656 1.00 90.75 275 ALA A O 1
ATOM 2117 N N . GLU A 1 276 ? -8.637 8.728 3.384 1.00 91.69 276 GLU A N 1
ATOM 2118 C CA . GLU A 1 276 ? -8.932 8.924 4.807 1.00 91.69 276 GLU A CA 1
ATOM 2119 C C . GLU A 1 276 ? -8.369 10.250 5.320 1.00 91.69 276 GLU A C 1
ATOM 2121 O O . GLU A 1 276 ? -9.121 11.020 5.913 1.00 91.69 276 GLU A O 1
ATOM 2126 N N . ASP A 1 277 ? -7.108 10.577 5.022 1.00 92.06 277 ASP A N 1
ATOM 2127 C CA . ASP A 1 277 ? -6.505 11.858 5.417 1.00 92.06 277 ASP A CA 1
ATOM 2128 C C . ASP A 1 277 ? -7.247 13.057 4.814 1.00 92.06 277 ASP A C 1
ATOM 2130 O O . ASP A 1 277 ? -7.517 14.043 5.503 1.00 92.06 277 ASP A O 1
ATOM 2134 N N . LYS A 1 278 ? -7.628 12.974 3.533 1.00 91.56 278 LYS A N 1
ATOM 2135 C CA . LYS A 1 278 ? -8.403 14.020 2.853 1.00 91.56 278 LYS A CA 1
ATOM 2136 C C . LYS A 1 278 ? -9.767 14.219 3.514 1.00 91.56 278 LYS A C 1
ATOM 2138 O O . LYS A 1 278 ? -10.168 15.358 3.757 1.00 91.56 278 LYS A O 1
ATOM 2143 N N . ARG A 1 279 ? -10.471 13.126 3.828 1.00 91.31 279 ARG A N 1
ATOM 2144 C CA . ARG A 1 279 ? -11.768 13.170 4.521 1.00 91.31 279 ARG A CA 1
ATOM 2145 C C . ARG A 1 279 ? -11.627 13.706 5.944 1.00 91.31 279 ARG A C 1
ATOM 2147 O O . ARG A 1 279 ? -12.435 14.539 6.348 1.00 91.31 279 ARG A O 1
ATOM 2154 N N . PHE A 1 280 ? -10.590 13.295 6.670 1.00 91.31 280 PHE A N 1
ATOM 2155 C CA . PHE A 1 280 ? -10.283 13.806 8.005 1.00 91.31 280 PHE A CA 1
ATOM 2156 C C . PHE A 1 280 ? -10.019 15.313 7.980 1.00 91.31 280 PHE A C 1
ATOM 2158 O O . PHE A 1 280 ? -10.621 16.060 8.750 1.00 91.31 280 PHE A O 1
ATOM 2165 N N . LYS A 1 281 ? -9.179 15.779 7.050 1.00 91.75 281 LYS A N 1
ATOM 2166 C CA . LYS A 1 281 ? -8.885 17.203 6.872 1.00 91.75 281 LYS A CA 1
ATOM 2167 C C . LYS A 1 281 ? -10.151 18.006 6.566 1.00 91.75 281 LYS A C 1
ATOM 2169 O O . LYS A 1 281 ? -10.381 19.025 7.207 1.00 91.75 281 LYS A O 1
ATOM 2174 N N . ALA A 1 282 ? -11.000 17.523 5.658 1.00 91.44 282 ALA A N 1
ATOM 2175 C CA . ALA A 1 282 ? -12.271 18.175 5.342 1.00 91.44 282 ALA A CA 1
ATOM 2176 C C . ALA A 1 282 ? -13.223 18.226 6.554 1.00 91.44 282 ALA A C 1
ATOM 2178 O O . ALA A 1 282 ? -13.854 19.254 6.810 1.00 91.44 282 ALA A O 1
ATOM 2179 N N . ALA A 1 283 ? -13.300 17.143 7.336 1.00 89.88 283 ALA A N 1
ATOM 2180 C CA . ALA A 1 283 ? -14.086 17.110 8.568 1.00 89.88 283 ALA A CA 1
ATOM 2181 C C . ALA A 1 283 ? -13.573 18.142 9.583 1.00 89.88 283 ALA A C 1
ATOM 2183 O O . ALA A 1 283 ? -14.364 18.901 10.146 1.00 89.88 283 ALA A O 1
ATOM 2184 N N . TYR A 1 284 ? -12.255 18.232 9.755 1.00 89.94 284 TYR A N 1
ATOM 2185 C CA . TYR A 1 284 ? -11.626 19.234 10.607 1.00 89.94 284 TYR A CA 1
ATOM 2186 C C . TYR A 1 284 ? -11.907 20.672 10.129 1.00 89.94 284 TYR A C 1
ATOM 2188 O O . TYR A 1 284 ? -12.335 21.509 10.922 1.00 89.94 284 TYR A O 1
ATOM 2196 N N . GLU A 1 285 ? -11.744 20.962 8.835 1.00 90.62 285 GLU A N 1
ATOM 2197 C CA . GLU A 1 285 ? -11.985 22.295 8.257 1.00 90.62 285 GLU A CA 1
ATOM 2198 C C . GLU A 1 285 ? -13.445 22.750 8.403 1.00 90.62 285 GLU A C 1
ATOM 2200 O O . GLU A 1 285 ? -13.709 23.944 8.538 1.00 90.62 285 GLU A O 1
ATOM 2205 N N . SER A 1 286 ? -14.394 21.810 8.448 1.00 89.88 286 SER A N 1
ATOM 2206 C CA . SER A 1 286 ? -15.806 22.115 8.711 1.00 89.88 286 SER A CA 1
ATOM 2207 C C . SER A 1 286 ? -16.085 22.538 10.162 1.00 89.88 286 SER A C 1
ATOM 2209 O O . SER A 1 286 ? -17.074 23.222 10.429 1.00 89.88 286 SER A O 1
ATOM 2211 N N . CYS A 1 287 ? -15.221 22.143 11.103 1.00 90.25 287 CYS A N 1
ATOM 2212 C CA . CYS A 1 287 ? -15.388 22.334 12.544 1.00 90.25 287 CYS A CA 1
ATOM 2213 C C . CYS A 1 287 ? -14.053 22.701 13.232 1.00 90.25 287 CYS A C 1
ATOM 2215 O O . CYS A 1 287 ? -13.639 22.015 14.168 1.00 90.25 287 CYS A O 1
ATOM 2217 N N . PRO A 1 288 ? -13.388 23.814 12.866 1.00 88.19 288 PRO A N 1
ATOM 2218 C CA . PRO A 1 288 ? -12.009 24.110 13.288 1.00 88.19 288 PRO A CA 1
ATOM 2219 C C . PRO A 1 288 ? -11.843 24.384 14.794 1.00 88.19 288 PRO A C 1
ATOM 2221 O O . PRO A 1 288 ? -10.729 24.525 15.286 1.00 88.19 288 PRO A O 1
ATOM 2224 N N . LYS A 1 289 ? -12.949 24.508 15.540 1.00 90.44 289 LYS A N 1
ATOM 2225 C CA . LYS A 1 289 ? -12.958 24.693 17.002 1.00 90.44 289 LYS A CA 1
ATOM 2226 C C . LYS A 1 289 ? -13.226 23.400 17.775 1.00 90.44 289 LYS A C 1
ATOM 2228 O O . LYS A 1 289 ? -13.241 23.434 19.003 1.00 90.44 289 LYS A O 1
ATOM 2233 N N . ALA A 1 290 ? -13.510 22.297 17.085 1.00 89.19 290 ALA A N 1
ATOM 2234 C CA . ALA A 1 290 ? -13.794 21.030 17.735 1.00 89.19 290 ALA A CA 1
ATOM 2235 C C . ALA A 1 290 ? -12.509 20.440 18.327 1.00 89.19 290 ALA A C 1
ATOM 2237 O O . ALA A 1 290 ? -11.455 20.459 17.699 1.00 89.19 290 ALA A O 1
ATOM 2238 N N . THR A 1 291 ? -12.593 19.904 19.541 1.00 88.31 291 THR A N 1
ATOM 2239 C CA . THR A 1 291 ? -11.478 19.178 20.163 1.00 88.31 291 THR A CA 1
ATOM 2240 C C . THR A 1 291 ? -11.252 17.830 19.467 1.00 88.31 291 THR A C 1
ATOM 2242 O O . THR A 1 291 ? -12.178 17.319 18.834 1.00 88.31 291 THR A O 1
ATOM 2245 N N . PRO A 1 292 ? -10.087 17.173 19.632 1.00 86.50 292 PRO A N 1
ATOM 2246 C CA . PRO A 1 292 ? -9.866 15.828 19.092 1.00 86.50 292 PRO A CA 1
ATOM 2247 C C . PRO A 1 292 ? -10.965 14.828 19.477 1.00 86.50 292 PRO A C 1
ATOM 2249 O O . PRO A 1 292 ? -11.452 14.082 18.634 1.00 86.50 292 PRO A O 1
ATOM 2252 N N . THR A 1 293 ? -11.433 14.861 20.730 1.00 87.94 293 THR A N 1
ATOM 2253 C CA . THR A 1 293 ? -12.539 14.012 21.200 1.00 87.94 293 THR A CA 1
ATOM 2254 C C . THR A 1 293 ? -13.856 14.332 20.493 1.00 87.94 293 THR A C 1
ATOM 2256 O O . THR A 1 293 ? -14.610 13.417 20.174 1.00 87.94 293 THR A O 1
ATOM 2259 N N . GLN A 1 294 ? -14.139 15.611 20.226 1.00 90.25 294 GLN A N 1
ATOM 2260 C CA . GLN A 1 294 ? -15.324 16.018 19.467 1.00 90.25 294 GLN A CA 1
ATOM 2261 C C . GLN A 1 294 ? -15.208 15.621 17.995 1.00 90.25 294 GLN A C 1
ATOM 2263 O O . GLN A 1 294 ? -16.169 15.125 17.436 1.00 90.25 294 GLN A O 1
ATOM 2268 N N . ILE A 1 295 ? -14.043 15.766 17.366 1.00 89.94 295 ILE A N 1
ATOM 2269 C CA . ILE A 1 295 ? -13.819 15.294 15.994 1.00 89.94 295 ILE A CA 1
ATOM 2270 C C . ILE A 1 295 ? -14.006 13.767 15.915 1.00 89.94 295 ILE A C 1
ATOM 2272 O O . ILE A 1 295 ? -14.700 13.279 15.026 1.00 89.94 295 ILE A O 1
ATOM 2276 N N . MET A 1 296 ? -13.475 13.014 16.886 1.00 89.38 296 MET A N 1
ATOM 2277 C CA . MET A 1 296 ? -13.610 11.553 16.972 1.00 89.38 296 MET A CA 1
ATOM 2278 C C . MET A 1 296 ? -15.061 11.091 17.157 1.00 89.38 296 MET A C 1
ATOM 2280 O O . MET A 1 296 ? -15.515 10.211 16.430 1.00 89.38 296 MET A O 1
ATOM 2284 N N . ALA A 1 297 ? -15.788 11.682 18.109 1.00 88.38 297 ALA A N 1
ATOM 2285 C CA . ALA A 1 297 ? -17.156 11.285 18.455 1.00 88.38 297 ALA A CA 1
ATOM 2286 C C . ALA A 1 297 ? -18.245 11.954 17.594 1.00 88.38 297 ALA A C 1
ATOM 2288 O O . ALA A 1 297 ? -19.409 11.562 17.675 1.00 88.38 297 ALA A O 1
ATOM 2289 N N . GLY A 1 298 ? -17.878 12.963 16.803 1.00 90.50 298 GLY A N 1
ATOM 2290 C CA . GLY A 1 298 ? -18.797 13.852 16.099 1.00 90.50 298 GLY A CA 1
ATOM 2291 C C . GLY A 1 298 ? -18.898 15.212 16.789 1.00 90.50 298 GLY A C 1
ATOM 2292 O O . GLY A 1 298 ? -19.142 15.304 17.995 1.00 90.50 298 GLY A O 1
ATOM 2293 N N . ALA A 1 299 ? -18.691 16.295 16.036 1.00 88.81 299 ALA A N 1
ATOM 2294 C CA . ALA A 1 299 ? -18.785 17.644 16.583 1.00 88.81 299 ALA A CA 1
ATOM 2295 C C . ALA A 1 299 ? -20.259 18.014 16.858 1.00 88.81 299 ALA A C 1
ATOM 2297 O O . ALA A 1 299 ? -21.140 17.611 16.089 1.00 88.81 299 ALA A O 1
ATOM 2298 N N . PRO A 1 300 ? -20.561 18.780 17.925 1.00 87.62 300 PRO A N 1
ATOM 2299 C CA . PRO A 1 300 ? -21.908 19.289 18.155 1.00 87.62 300 PRO A CA 1
ATOM 2300 C C . PRO A 1 300 ? -22.401 20.131 16.970 1.00 87.62 300 PRO A C 1
ATOM 2302 O O . PRO A 1 300 ? -21.710 21.036 16.505 1.00 87.62 300 PRO A O 1
ATOM 2305 N N . ALA A 1 301 ? -23.618 19.856 16.518 1.00 87.00 301 ALA A N 1
ATOM 2306 C CA . ALA A 1 301 ? -24.324 20.551 15.452 1.00 87.00 301 ALA A CA 1
ATOM 2307 C C . ALA A 1 301 ? -25.755 20.898 15.919 1.00 87.00 301 ALA A C 1
ATOM 2309 O O . ALA A 1 301 ? -26.271 20.262 16.839 1.00 87.00 301 ALA A O 1
ATOM 2310 N N . PRO A 1 302 ? -26.454 21.862 15.288 1.00 88.12 302 PRO A N 1
ATOM 2311 C CA . PRO A 1 302 ? -27.806 22.259 15.707 1.00 88.12 302 PRO A CA 1
ATOM 2312 C C . PRO A 1 302 ? -28.814 21.100 15.817 1.00 88.12 302 PRO A C 1
ATOM 2314 O O . PRO A 1 302 ? -29.716 21.144 16.647 1.00 88.12 302 PRO A O 1
ATOM 2317 N N . ASN A 1 303 ? -28.627 20.041 15.022 1.00 89.88 303 ASN A N 1
ATOM 2318 C CA . ASN A 1 303 ? -29.500 18.864 14.975 1.00 89.88 303 ASN A CA 1
ATOM 2319 C C . ASN A 1 303 ? -28.919 17.629 15.700 1.00 89.88 303 ASN A C 1
ATOM 2321 O O . ASN A 1 303 ? -29.355 16.508 15.435 1.00 89.88 303 ASN A O 1
ATOM 2325 N N . GLY A 1 304 ? -27.928 17.803 16.584 1.00 89.25 304 GLY A N 1
ATOM 2326 C CA . GLY A 1 304 ? -27.308 16.717 17.352 1.00 89.25 304 GLY A CA 1
ATOM 2327 C C . GLY A 1 304 ? -25.788 16.684 17.217 1.00 89.25 304 GLY A C 1
ATOM 2328 O O . GLY A 1 304 ? -25.128 17.701 17.375 1.00 89.25 304 GLY A O 1
ATOM 2329 N N . TYR A 1 305 ? -25.222 15.513 16.943 1.00 86.75 305 TYR A N 1
ATOM 2330 C CA . TYR A 1 305 ? -23.795 15.359 16.657 1.00 86.75 305 TYR A CA 1
ATOM 2331 C C . TYR A 1 305 ? -23.617 15.042 15.171 1.00 86.75 305 TYR A C 1
ATOM 2333 O O . TYR A 1 305 ? -24.403 14.276 14.606 1.00 86.75 305 TYR A O 1
ATOM 2341 N N . GLY A 1 306 ? -22.623 15.666 14.536 1.00 86.19 306 GLY A N 1
ATOM 2342 C CA . GLY A 1 306 ? -22.185 15.288 13.193 1.00 86.19 306 GLY A CA 1
ATOM 2343 C C . GLY A 1 306 ? -21.556 13.886 13.174 1.00 86.19 306 GLY A C 1
ATOM 2344 O O . GLY A 1 306 ? -21.334 13.308 14.239 1.00 86.19 306 GLY A O 1
ATOM 2345 N N . PRO A 1 307 ? -21.258 13.330 11.989 1.00 85.75 307 PRO A N 1
ATOM 2346 C CA . PRO A 1 307 ? -20.503 12.084 11.895 1.00 85.75 307 PRO A CA 1
ATOM 2347 C C . PRO A 1 307 ? -19.118 12.264 12.532 1.00 85.75 307 PRO A C 1
ATOM 2349 O O . PRO A 1 307 ? -18.446 13.275 12.311 1.00 85.75 307 PRO A O 1
ATOM 2352 N N . GLY A 1 308 ? -18.713 11.301 13.357 1.00 89.19 308 GLY A N 1
ATOM 2353 C CA . GLY A 1 308 ? -17.372 11.263 13.936 1.00 89.19 308 GLY A CA 1
ATOM 2354 C C . GLY A 1 308 ? -16.347 10.754 12.928 1.00 89.19 308 GLY A C 1
ATOM 2355 O O . GLY A 1 308 ? -16.680 9.955 12.053 1.00 89.19 308 GLY A O 1
ATOM 2356 N N . VAL A 1 309 ? -15.081 11.160 13.056 1.00 89.00 309 VAL A N 1
ATOM 2357 C CA . VAL A 1 309 ? -14.026 10.679 12.140 1.00 89.00 309 VAL A CA 1
ATOM 2358 C C . VAL A 1 309 ? -13.772 9.176 12.245 1.00 89.00 309 VAL A C 1
ATOM 2360 O O . VAL A 1 309 ? -13.248 8.586 11.309 1.00 89.00 309 VAL A O 1
ATOM 2363 N N . ALA A 1 310 ? -14.214 8.543 13.332 1.00 86.31 310 ALA A N 1
ATOM 2364 C CA . ALA A 1 310 ? -14.259 7.093 13.485 1.00 86.31 310 ALA A CA 1
ATOM 2365 C C . ALA A 1 310 ? -15.041 6.389 12.352 1.00 86.31 310 ALA A C 1
ATOM 2367 O O . ALA A 1 310 ? -14.769 5.240 12.031 1.00 86.31 310 ALA A O 1
ATOM 2368 N N . GLU A 1 311 ? -15.991 7.076 11.709 1.00 86.38 311 GLU A N 1
ATOM 2369 C CA . GLU A 1 311 ? -16.718 6.553 10.543 1.00 86.38 311 GLU A CA 1
ATOM 2370 C C . GLU A 1 311 ? -15.924 6.688 9.232 1.00 86.38 311 GLU A C 1
ATOM 2372 O O . GLU A 1 311 ? -16.294 6.098 8.217 1.00 86.38 311 GLU A O 1
ATOM 2377 N N . LEU A 1 312 ? -14.846 7.481 9.222 1.00 85.19 312 LEU A N 1
ATOM 2378 C CA . LEU A 1 312 ? -14.048 7.743 8.023 1.00 85.19 312 LEU A CA 1
ATOM 2379 C C . LEU A 1 312 ? -13.002 6.657 7.767 1.00 85.19 312 LEU A C 1
ATOM 2381 O O . LEU A 1 312 ? -12.628 6.463 6.611 1.00 85.19 312 LEU A O 1
ATOM 2385 N N . GLY A 1 313 ? -12.547 5.963 8.810 1.00 84.56 313 GLY A N 1
ATOM 2386 C CA . GLY A 1 313 ? -11.457 4.994 8.738 1.00 84.56 313 GLY A CA 1
ATOM 2387 C C . GLY A 1 313 ? -11.133 4.377 10.096 1.00 84.56 313 GLY A C 1
ATOM 2388 O O . GLY A 1 313 ? -11.351 4.998 11.137 1.00 84.56 313 GLY A O 1
ATOM 2389 N N . HIS A 1 314 ? -10.596 3.156 10.083 1.00 81.50 314 HIS A N 1
ATOM 2390 C CA . HIS A 1 314 ? -10.393 2.374 11.306 1.00 81.50 314 HIS A CA 1
ATOM 2391 C C . HIS A 1 314 ? -9.359 3.008 12.255 1.00 81.50 314 HIS A C 1
ATOM 2393 O O . HIS A 1 314 ? -9.545 3.018 13.470 1.00 81.50 314 HIS A O 1
ATOM 2399 N N . GLU A 1 315 ? -8.309 3.618 11.702 1.00 84.25 315 GLU A N 1
ATOM 2400 C CA . GLU A 1 315 ? -7.263 4.290 12.486 1.00 84.25 315 GLU A CA 1
ATOM 2401 C C . GLU A 1 315 ? -7.795 5.422 13.367 1.00 84.25 315 GLU A C 1
ATOM 2403 O O . GLU A 1 315 ? -7.260 5.696 14.442 1.00 84.25 315 GLU A O 1
ATOM 2408 N N . PHE A 1 316 ? -8.895 6.060 12.968 1.00 85.75 316 PHE A N 1
ATOM 2409 C CA . PHE A 1 316 ? -9.490 7.151 13.735 1.00 85.75 316 PHE A CA 1
ATOM 2410 C C . PHE A 1 316 ? -10.253 6.678 14.982 1.00 85.75 316 PHE A C 1
ATOM 2412 O O . PHE A 1 316 ? -10.693 7.506 15.780 1.00 85.75 316 PHE A O 1
ATOM 2419 N N . HIS A 1 317 ? -10.391 5.364 15.200 1.00 82.38 317 HIS A N 1
ATOM 2420 C CA . HIS A 1 317 ? -10.829 4.828 16.493 1.00 82.38 317 HIS A CA 1
ATOM 2421 C C . HIS A 1 317 ? -9.750 4.951 17.573 1.00 82.38 317 HIS A C 1
ATOM 2423 O O . HIS A 1 317 ? -10.067 4.906 18.763 1.00 82.38 317 HIS A O 1
ATOM 2429 N N . ASN A 1 318 ? -8.485 5.120 17.180 1.00 82.62 318 ASN A N 1
ATOM 2430 C CA . ASN A 1 318 ? -7.403 5.395 18.106 1.00 82.62 318 ASN A CA 1
ATOM 2431 C C . ASN A 1 318 ? -7.376 6.899 18.435 1.00 82.62 318 ASN A C 1
ATOM 2433 O O . ASN A 1 318 ? -7.079 7.751 17.590 1.00 82.62 318 ASN A O 1
ATOM 2437 N N . GLN A 1 319 ? -7.692 7.228 19.690 1.00 82.25 319 GLN A N 1
ATOM 2438 C CA . GLN A 1 319 ? -7.725 8.608 20.173 1.00 82.25 319 GLN A CA 1
ATOM 2439 C C . GLN A 1 319 ? -6.350 9.287 20.082 1.00 82.25 319 GLN A C 1
ATOM 2441 O O . GLN A 1 319 ? -6.286 10.465 19.723 1.00 82.25 319 GLN A O 1
ATOM 2446 N N . ASP A 1 320 ? -5.265 8.565 20.366 1.00 84.62 320 ASP A N 1
ATOM 2447 C CA . ASP A 1 320 ? -3.905 9.110 20.324 1.00 84.62 320 ASP A CA 1
ATOM 2448 C C . ASP A 1 320 ? -3.495 9.429 18.888 1.00 84.62 320 ASP A C 1
ATOM 2450 O O . ASP A 1 320 ? -2.951 10.499 18.612 1.00 84.62 320 ASP A O 1
ATOM 2454 N N . TYR A 1 321 ? -3.832 8.538 17.954 1.00 84.69 321 TYR A N 1
ATOM 2455 C CA . TYR A 1 321 ? -3.602 8.761 16.530 1.00 84.69 321 TYR A CA 1
ATOM 2456 C C . TYR A 1 321 ? -4.394 9.968 16.007 1.00 84.69 321 TYR A C 1
ATOM 2458 O O . TYR A 1 321 ? -3.849 10.849 15.339 1.00 84.69 321 TYR A O 1
ATOM 2466 N N . THR A 1 322 ? -5.671 10.062 16.385 1.00 84.88 322 THR A N 1
ATOM 2467 C CA . THR A 1 322 ? -6.522 11.210 16.048 1.00 84.88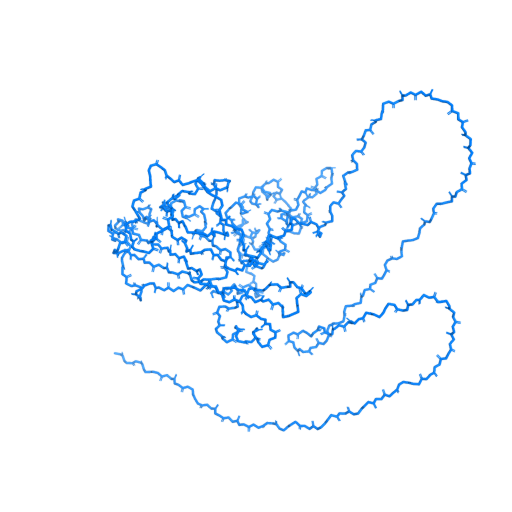 322 THR A CA 1
ATOM 2468 C C . THR A 1 322 ? -5.951 12.513 16.615 1.00 84.88 322 THR A C 1
ATOM 2470 O O . THR A 1 322 ? -5.896 13.525 15.915 1.00 84.88 322 THR A O 1
ATOM 2473 N N . GLY A 1 323 ? -5.474 12.494 17.863 1.00 85.56 323 GLY A N 1
ATOM 2474 C CA . GLY A 1 323 ? -4.804 13.631 18.495 1.00 85.56 323 GLY A CA 1
ATOM 2475 C C . GLY A 1 323 ? -3.503 14.030 17.791 1.00 85.56 323 GLY A C 1
ATOM 2476 O O . GLY A 1 323 ? -3.249 15.221 17.607 1.00 85.56 323 GLY A O 1
ATOM 2477 N N . TYR A 1 324 ? -2.710 13.056 17.340 1.00 87.50 324 TYR A N 1
ATOM 2478 C CA . TYR A 1 324 ? -1.492 13.289 16.563 1.00 87.50 324 TYR A CA 1
ATOM 2479 C C . TYR A 1 324 ? -1.782 14.005 15.235 1.00 87.50 324 TYR A C 1
ATOM 2481 O O . TYR A 1 324 ? -1.180 15.045 14.956 1.00 87.50 324 TYR A O 1
ATOM 2489 N N . LEU A 1 325 ? -2.740 13.507 14.443 1.00 86.62 325 LEU A N 1
ATOM 2490 C CA . LEU A 1 325 ? -3.130 14.145 13.180 1.00 86.62 325 LEU A CA 1
ATOM 2491 C C . LEU A 1 325 ? -3.670 15.561 13.393 1.00 86.62 325 LEU A C 1
ATOM 2493 O O . LEU A 1 325 ? -3.367 16.472 12.623 1.00 86.62 325 LEU A O 1
ATOM 2497 N N . PHE A 1 326 ? -4.427 15.762 14.470 1.00 86.00 326 PHE A N 1
ATOM 2498 C CA . PHE A 1 326 ? -4.906 17.080 14.864 1.00 86.00 326 PHE A CA 1
ATOM 2499 C C . PHE A 1 326 ? -3.740 18.045 15.147 1.00 86.00 326 PHE A C 1
ATOM 2501 O O . PHE A 1 326 ? -3.731 19.173 14.652 1.00 86.00 326 PHE A O 1
ATOM 2508 N N . GLY A 1 327 ? -2.710 17.593 15.873 1.00 85.25 327 GLY A N 1
ATOM 2509 C CA . GLY A 1 327 ? -1.489 18.368 16.118 1.00 85.25 327 GLY A CA 1
ATOM 2510 C C . GLY A 1 327 ? -0.764 18.772 14.828 1.00 85.25 327 GLY A C 1
ATOM 2511 O O . GLY A 1 327 ? -0.395 19.940 14.671 1.00 85.25 327 GLY A O 1
ATOM 2512 N N . LEU A 1 328 ? -0.638 17.843 13.869 1.00 86.69 328 LEU A N 1
ATOM 2513 C CA . LEU A 1 328 ? -0.038 18.127 12.560 1.00 86.69 328 LEU A CA 1
ATOM 2514 C C . LEU A 1 328 ? -0.760 19.263 11.823 1.00 86.69 328 LEU A C 1
ATOM 2516 O O . LEU A 1 328 ? -0.101 20.160 11.299 1.00 86.69 328 LEU A O 1
ATOM 2520 N N . ILE A 1 329 ? -2.098 19.259 11.808 1.00 86.31 329 ILE A N 1
ATOM 2521 C CA . ILE A 1 329 ? -2.889 20.296 11.124 1.00 86.31 329 ILE A CA 1
ATOM 2522 C C . ILE A 1 329 ? -2.697 21.669 11.778 1.00 86.31 329 ILE A C 1
ATOM 2524 O O . ILE A 1 329 ? -2.588 22.679 11.085 1.00 86.31 329 ILE A O 1
ATOM 2528 N N . HIS A 1 330 ? -2.606 21.721 13.106 1.00 81.88 330 HIS A N 1
ATOM 2529 C CA . HIS A 1 330 ? -2.406 22.971 13.840 1.00 81.88 330 HIS A CA 1
ATOM 2530 C C . HIS A 1 330 ? -0.972 23.521 13.774 1.00 81.88 330 HIS A C 1
ATOM 2532 O O . HIS A 1 330 ? -0.677 24.514 14.442 1.00 81.88 330 HIS A O 1
ATOM 2538 N N . GLY A 1 331 ? -0.052 22.866 13.050 1.00 77.69 331 GLY A N 1
ATOM 2539 C CA . GLY A 1 331 ? 1.380 23.197 13.077 1.00 77.69 331 GLY A CA 1
ATOM 2540 C C . GLY A 1 331 ? 1.994 23.078 14.478 1.00 77.69 331 GLY A C 1
ATOM 2541 O O . GLY A 1 331 ? 3.120 23.505 14.721 1.00 77.69 331 GLY A O 1
ATOM 2542 N N . SER A 1 332 ? 1.241 22.502 15.412 1.00 59.34 332 SER A N 1
ATOM 2543 C CA . SER A 1 332 ? 1.639 22.273 16.784 1.00 59.34 332 SER A CA 1
ATOM 2544 C C . SER A 1 332 ? 2.152 20.850 16.811 1.00 59.34 332 SER A C 1
ATOM 2546 O O . SER A 1 332 ? 1.374 19.910 16.963 1.00 59.34 332 SER A O 1
ATOM 2548 N N . VAL A 1 333 ? 3.462 20.673 16.627 1.00 50.66 333 VAL A N 1
ATOM 2549 C CA . VAL A 1 333 ? 4.104 19.388 16.915 1.00 50.66 333 VAL A CA 1
ATOM 2550 C C . VAL A 1 333 ? 3.978 19.173 18.420 1.00 50.66 333 VAL A C 1
ATOM 2552 O O . VAL A 1 333 ? 4.864 19.529 19.199 1.00 50.66 333 VAL A O 1
ATOM 2555 N N . LEU A 1 334 ? 2.828 18.645 18.840 1.00 49.81 334 LEU A N 1
ATOM 2556 C CA . LEU A 1 334 ? 2.648 18.075 20.157 1.00 49.81 334 LEU A CA 1
ATOM 2557 C C . LEU A 1 334 ? 3.735 17.012 20.253 1.00 49.81 334 LEU A C 1
ATOM 2559 O O . LEU A 1 334 ? 3.692 15.997 19.560 1.00 49.81 334 LEU A O 1
ATOM 2563 N N . HIS A 1 335 ? 4.761 17.287 21.054 1.00 44.50 335 HIS A N 1
ATOM 2564 C CA . HIS A 1 335 ? 5.674 16.249 21.488 1.00 44.50 335 HIS A CA 1
ATOM 2565 C C . HIS A 1 335 ? 4.816 15.268 22.285 1.00 44.50 335 HIS A C 1
ATOM 2567 O O . HIS A 1 335 ? 4.533 15.490 23.462 1.00 44.50 335 HIS A O 1
ATOM 2573 N N . CYS A 1 336 ? 4.336 14.218 21.616 1.00 44.34 336 CYS A N 1
ATOM 2574 C CA . CYS A 1 336 ? 3.790 13.041 22.265 1.00 44.34 336 CYS A CA 1
ATOM 2575 C C . CYS A 1 336 ? 4.931 12.453 23.096 1.00 44.34 336 CYS A C 1
ATOM 2577 O O . CYS A 1 336 ? 5.757 11.689 22.597 1.00 44.34 336 CYS A O 1
ATOM 2579 N N . ASN A 1 337 ? 5.027 12.886 24.350 1.00 37.00 337 ASN A N 1
ATOM 2580 C CA . ASN A 1 337 ? 5.970 12.354 25.315 1.00 37.00 337 ASN A CA 1
ATOM 2581 C C . ASN A 1 337 ? 5.573 10.903 25.613 1.00 37.00 337 ASN A C 1
ATOM 2583 O O . ASN A 1 337 ? 4.777 10.645 26.505 1.00 37.00 337 ASN A O 1
ATOM 2587 N N . GLY A 1 338 ? 6.137 9.987 24.820 1.00 44.91 338 GLY A N 1
ATOM 2588 C CA . GLY A 1 338 ? 6.199 8.548 25.057 1.00 44.91 338 GLY A CA 1
ATOM 2589 C C . GLY A 1 338 ? 4.905 7.779 24.799 1.00 44.91 338 GLY A C 1
ATOM 2590 O O . GLY A 1 338 ? 4.102 7.671 25.710 1.00 44.91 338 GLY A O 1
ATOM 2591 N N . LEU A 1 339 ? 4.755 7.199 23.594 1.00 39.47 339 LEU A N 1
ATOM 2592 C CA . LEU A 1 339 ? 4.217 5.832 23.366 1.00 39.47 339 LEU A CA 1
ATOM 2593 C C . LEU A 1 339 ? 3.954 5.455 21.896 1.00 39.47 339 LEU A C 1
ATOM 2595 O O . LEU A 1 339 ? 3.643 4.300 21.629 1.00 39.47 339 LEU A O 1
ATOM 2599 N N . LEU A 1 340 ? 4.161 6.340 20.919 1.00 39.03 340 LEU A N 1
ATOM 2600 C CA . LEU A 1 340 ? 4.118 5.956 19.500 1.00 39.03 340 LEU A CA 1
ATOM 2601 C C . LEU A 1 340 ? 5.532 5.749 18.941 1.00 39.03 340 LEU A C 1
ATOM 2603 O O . LEU A 1 340 ? 6.008 6.500 18.094 1.00 39.03 340 LEU A O 1
ATOM 2607 N N . GLN A 1 341 ? 6.214 4.693 19.398 1.00 31.28 341 GLN A N 1
ATOM 2608 C CA . GLN A 1 341 ? 7.147 4.012 18.499 1.00 31.28 341 GLN A CA 1
ATOM 2609 C C . GLN A 1 341 ? 6.288 3.202 17.532 1.00 31.28 341 GLN A C 1
ATOM 2611 O O . GLN A 1 341 ? 5.899 2.075 17.834 1.00 31.28 341 GLN A O 1
ATOM 2616 N N . LEU A 1 342 ? 5.961 3.796 16.382 1.00 36.56 342 LEU A N 1
ATOM 2617 C CA . LEU A 1 342 ? 5.486 3.016 15.246 1.00 36.56 342 LEU A CA 1
ATOM 2618 C C . LEU A 1 342 ? 6.583 1.983 14.938 1.00 36.56 342 LEU A C 1
ATOM 2620 O O . LEU A 1 342 ? 7.722 2.387 14.682 1.00 36.56 342 LEU A O 1
ATOM 2624 N N . PRO A 1 343 ? 6.303 0.673 15.036 1.00 30.28 343 PRO A N 1
ATOM 2625 C CA . PRO A 1 343 ? 7.290 -0.335 14.690 1.00 30.28 343 PRO A CA 1
ATOM 2626 C C . PRO A 1 343 ? 7.623 -0.188 13.201 1.00 30.28 343 PRO A C 1
ATOM 2628 O O . PRO A 1 343 ? 6.732 -0.262 12.356 1.00 30.28 343 PRO A O 1
ATOM 2631 N N . THR A 1 344 ? 8.896 0.075 12.906 1.00 35.47 344 THR A N 1
ATOM 2632 C CA . THR A 1 344 ? 9.453 0.119 11.548 1.00 35.47 344 THR A CA 1
ATOM 2633 C C . THR A 1 344 ? 9.682 -1.261 10.949 1.00 35.47 344 THR A C 1
ATOM 2635 O O . THR A 1 344 ? 9.887 -2.238 11.711 1.00 35.47 344 THR A O 1
#

Sequence (344 aa):
MKFRQYIAHLSDPGINIGPPLQNVQPGTSSVQPGNAPPVQYYILPILDETGKQVVFRQVARNLHAAPSIVPIQSLHHTPAAAELKQQKLKKSWRELSSFDLSNPAKLTSFVPLDPQPLSGTSLGAGAIATSILNMEGGEWDSWANGCFWDDVTHEEFTQTKNLGVHWATKNSSFRNGKGSVHSSTVDGAKVTAKKCLGVIACSNESCGAIFCPRVSPENLAKQQARLEYHPCESRSYLIRYGQIGNDISTLRYQYINGPPHSHSRIPDIAHTTAAEDKRFKAAYESCPKATPTQIMAGAPAPNGYGPGVAELGHEFHNQDYTGYLFGLIHGSVLHCNGLLQLPT

Foldseek 3Di:
DDDDDDDDDDDDDDDDDDDDDDDDDDDDDDDDDDDDPPPDDPDDFDADPVRDTDDDDDDDDDDDDDDDDDDDDDDDDDDDDPPPPPPPPPCPPVPFDPAQQDFLGDAWDFDADPPFDDPLDPVLVVATEGECCRTVVSHQDLQHFAWHKYKDFPVNCVLFVNSHHQFLWDKDWPPNQQADLAAPGQVRWGKIKIAGQAWWAQPPPVVRAIARQANDPVVNVVSVVGTDGDGWRKMKMWTWYNDDDPDSRRIMIMITTGHGTRGTGHLDGLDDTSQLLVVLVVLCVVPVPADLVCLQPAPQDPVGGHDHSCSSDVQSVDSVSSNCSNCVVVVNNPPPPDDPPSRD

Secondary structure (DSSP, 8-state):
---------------PPPPPPPP-PPPP---------------PPEE-TTSPEE-----PPP---PPPP-----------------------TT-S------SSPPPPPBPPPSS----SSGGGTTPEE--GGGBGGGS--TT--SSEEEEE-HHHHHHTTTT---S-EEEEEGGGG-S-TT-SSSTTSEEEEEEE--EEE-SSTTT--EEPPPSSHHHHHHHHTTSEEE----EEEEEEE--BTTBGGG-EEEEE--SPPSSPPPS--SS--HHHHHHHHHHHHH-TT--HHHHHH--EETTEEPPPGGGT-GGGG-HHHHHHHHHHHTT------S------

Organism: NCBI:txid944289

Radius of gyration: 28.59 Å; chains: 1; bounding box: 106×52×80 Å

pLDDT: mean 75.83, std 25.52, range [24.03, 98.56]